Protein AF-A0A813HLA7-F1 (afdb_monomer_lite)

Secondary structure (DSSP, 8-state):
-HHHHHHHHHHHHTS-HHHHHHHHHHHHHHHHHHHS-GGGHHHHHHHHHHHHHHHHHHHHTS-----HHHHHHHHHHHHTTSTT----TTT----GGGGHHHHHHHHHTTS-------PPP------SS--S--HHHHHHHHH--SHHHHHHHHHHSEE--SS--B-HHHHHHHTEE-HHHHHHHHHHHHHHTTSSS-EEEEEEESSS--EEEEEEEETTEEEEE---SSGGGS-EEEEESSHHHHHHHHHTT-B-TT--B-EEEEEPPEEGGGG-SHHHH-SSB-GGGSHHHH-TTTSPEEE-SPTT--GGGSPPPPHHHHHHHTTT--GGG-----

Radius of gyration: 23.18 Å; chains: 1; bounding box: 47×49×79 Å

Organism: Polarella glacialis (NCBI:txid89957)

pLDDT: mean 84.67, std 18.03, range [25.2, 98.81]

Structure (mmCIF, N/CA/C/O backbone):
data_AF-A0A813HLA7-F1
#
_entry.id   AF-A0A813HLA7-F1
#
loop_
_atom_site.group_PDB
_atom_site.id
_atom_site.type_symbol
_atom_site.label_atom_id
_atom_site.label_alt_id
_atom_site.label_comp_id
_atom_site.label_asym_id
_atom_site.label_entity_id
_atom_site.label_seq_id
_atom_site.pdbx_PDB_ins_code
_atom_site.Cartn_x
_atom_site.Cartn_y
_atom_site.Cartn_z
_atom_site.occupancy
_atom_site.B_iso_or_equiv
_atom_site.auth_seq_id
_atom_site.auth_comp_id
_atom_site.auth_asym_id
_atom_site.auth_atom_id
_atom_site.pdbx_PDB_model_num
ATOM 1 N N . ALA A 1 1 ? 17.965 5.914 55.451 1.00 46.16 1 ALA A N 1
ATOM 2 C CA . ALA A 1 1 ? 17.306 4.605 55.651 1.00 46.16 1 ALA A CA 1
ATOM 3 C C . ALA A 1 1 ? 17.796 3.582 54.613 1.00 46.16 1 ALA A C 1
ATOM 5 O O . ALA A 1 1 ? 17.276 3.553 53.502 1.00 46.16 1 ALA A O 1
ATOM 6 N N . PRO A 1 2 ? 18.790 2.739 54.943 1.00 43.09 2 PRO A N 1
ATOM 7 C CA . PRO A 1 2 ? 19.307 1.699 54.039 1.00 43.09 2 PRO A CA 1
ATOM 8 C C . PRO A 1 2 ? 18.256 0.628 53.677 1.00 43.09 2 PRO A C 1
ATOM 10 O O . PRO A 1 2 ? 18.353 -0.009 52.634 1.00 43.09 2 PRO A O 1
ATOM 13 N N . LYS A 1 3 ? 17.190 0.503 54.482 1.00 36.06 3 LYS A N 1
ATOM 14 C CA . LYS A 1 3 ? 16.054 -0.400 54.237 1.00 36.06 3 LYS A CA 1
ATOM 15 C C . LYS A 1 3 ? 15.184 -0.008 53.030 1.00 36.06 3 LYS A C 1
ATOM 17 O O . LYS A 1 3 ? 14.637 -0.894 52.387 1.00 36.06 3 LYS A O 1
ATOM 22 N N . ALA A 1 4 ? 15.098 1.279 52.674 1.00 38.75 4 ALA A N 1
ATOM 23 C CA . ALA A 1 4 ? 14.318 1.731 51.514 1.00 38.75 4 ALA A CA 1
ATOM 24 C C . ALA A 1 4 ? 15.032 1.424 50.184 1.00 38.75 4 ALA A C 1
ATOM 26 O O . ALA A 1 4 ? 14.408 0.930 49.251 1.00 38.75 4 ALA A O 1
ATOM 27 N N . LYS A 1 5 ? 16.361 1.610 50.123 1.00 38.28 5 LYS A N 1
ATOM 28 C CA . LYS A 1 5 ? 17.172 1.211 48.957 1.00 38.28 5 LYS A CA 1
ATOM 29 C C . LYS A 1 5 ? 17.225 -0.314 48.784 1.00 38.28 5 LYS A C 1
ATOM 31 O O . LYS A 1 5 ? 17.159 -0.792 47.658 1.00 38.28 5 LYS A O 1
ATOM 36 N N . ALA A 1 6 ? 17.263 -1.075 49.881 1.00 36.50 6 ALA A N 1
ATOM 37 C CA . ALA A 1 6 ? 17.221 -2.539 49.840 1.00 36.50 6 ALA A CA 1
ATOM 38 C C . ALA A 1 6 ? 15.855 -3.095 49.382 1.00 36.50 6 ALA A C 1
ATOM 40 O O . ALA A 1 6 ? 15.819 -4.076 48.644 1.00 36.50 6 ALA A O 1
ATOM 41 N N . ALA A 1 7 ? 14.742 -2.452 49.755 1.00 38.28 7 ALA A N 1
ATOM 42 C CA . ALA A 1 7 ? 13.399 -2.844 49.318 1.00 38.28 7 ALA A CA 1
ATOM 43 C C . ALA A 1 7 ? 13.147 -2.550 47.827 1.00 38.28 7 ALA A C 1
ATOM 45 O O . ALA A 1 7 ? 12.544 -3.367 47.135 1.00 38.28 7 ALA A O 1
ATOM 46 N N . VAL A 1 8 ? 13.663 -1.429 47.306 1.00 45.22 8 VAL A N 1
ATOM 47 C CA . VAL A 1 8 ? 13.610 -1.105 45.867 1.00 45.22 8 VAL A CA 1
ATOM 48 C C . VAL A 1 8 ? 14.488 -2.071 45.056 1.00 45.22 8 VAL A C 1
ATOM 50 O O . VAL A 1 8 ? 14.040 -2.594 44.038 1.00 45.22 8 VAL A O 1
ATOM 53 N N . ALA A 1 9 ? 15.685 -2.408 45.551 1.00 38.41 9 ALA A N 1
ATOM 54 C CA . ALA A 1 9 ? 16.572 -3.388 44.915 1.00 38.41 9 ALA A CA 1
ATOM 55 C C . ALA A 1 9 ? 16.009 -4.827 44.937 1.00 38.41 9 ALA A C 1
ATOM 57 O O . ALA A 1 9 ? 16.147 -5.557 43.956 1.00 38.41 9 ALA A O 1
ATOM 58 N N . GLN A 1 10 ? 15.315 -5.237 46.008 1.00 39.22 10 GLN A N 1
ATOM 59 C CA . GLN A 1 10 ? 14.643 -6.545 46.077 1.00 39.22 10 GLN A CA 1
ATOM 60 C C . GLN A 1 10 ? 13.387 -6.632 45.196 1.00 39.22 10 GLN A C 1
ATOM 62 O O . GLN A 1 10 ? 13.098 -7.707 44.669 1.00 39.22 10 GLN A O 1
ATOM 67 N N . LYS A 1 11 ? 12.657 -5.526 44.994 1.00 46.72 11 LYS A N 1
ATOM 68 C CA . LYS A 1 11 ? 11.499 -5.479 44.083 1.00 46.72 11 LYS A CA 1
ATOM 69 C C . LYS A 1 11 ? 11.939 -5.526 42.611 1.00 46.72 11 LYS A C 1
ATOM 71 O O . LYS A 1 11 ? 11.311 -6.217 41.817 1.00 46.72 11 LYS A O 1
ATOM 76 N N . ALA A 1 12 ? 13.072 -4.901 42.276 1.00 43.91 12 ALA A N 1
ATOM 77 C CA . ALA A 1 12 ? 13.688 -4.974 40.947 1.00 43.91 12 ALA A CA 1
ATOM 78 C C . ALA A 1 12 ? 14.262 -6.369 40.611 1.00 43.91 12 ALA A C 1
ATOM 80 O O . ALA A 1 12 ? 14.207 -6.795 39.460 1.00 43.91 12 ALA A O 1
ATOM 81 N N . ALA A 1 13 ? 14.755 -7.118 41.606 1.00 42.78 13 ALA A N 1
ATOM 82 C CA . ALA A 1 13 ? 15.301 -8.469 41.413 1.00 42.78 13 ALA A CA 1
ATOM 83 C C . ALA A 1 13 ? 14.236 -9.553 41.126 1.00 42.78 13 ALA A C 1
ATOM 85 O O . ALA A 1 13 ? 14.576 -10.622 40.623 1.00 42.78 13 ALA A O 1
ATOM 86 N N . LYS A 1 14 ? 12.955 -9.284 41.422 1.00 52.94 14 LYS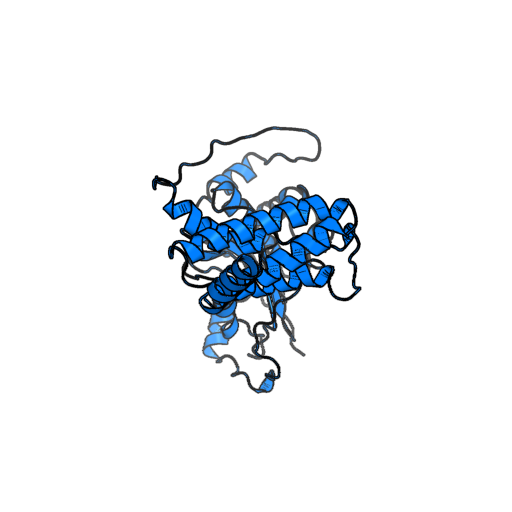 A N 1
ATOM 87 C CA . LYS A 1 14 ? 11.803 -10.152 41.095 1.00 52.94 14 LYS A CA 1
ATOM 88 C C . LYS A 1 14 ? 10.989 -9.670 39.887 1.00 52.94 14 LYS A C 1
ATOM 90 O O . LYS A 1 14 ? 10.010 -10.319 39.527 1.00 52.94 14 LYS A O 1
ATOM 95 N N . ALA A 1 15 ? 11.360 -8.545 39.282 1.00 63.12 15 ALA A N 1
ATOM 96 C CA . ALA A 1 15 ? 10.651 -7.987 38.140 1.00 63.12 15 ALA A CA 1
ATOM 97 C C . ALA A 1 15 ? 10.951 -8.793 36.865 1.00 63.12 15 ALA A C 1
ATOM 99 O O . ALA A 1 15 ? 12.098 -9.192 36.618 1.00 63.12 15 ALA A O 1
ATOM 100 N N . SER A 1 16 ? 9.920 -9.018 36.046 1.00 83.25 16 SER A N 1
ATOM 101 C CA . SER A 1 16 ? 10.071 -9.664 34.740 1.00 83.25 16 SER A CA 1
ATOM 102 C C . SER A 1 16 ? 11.120 -8.922 33.889 1.00 83.25 16 SER A C 1
ATOM 104 O O . SER A 1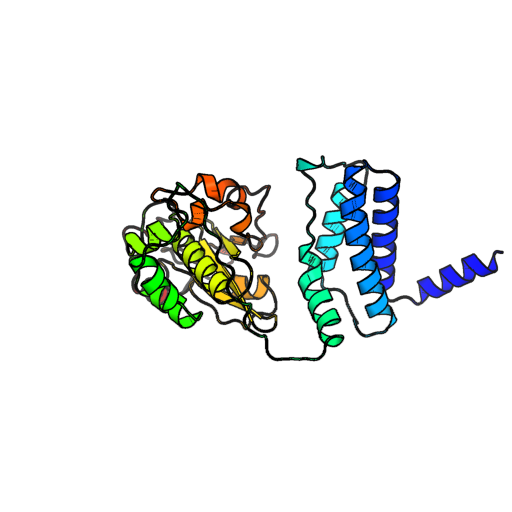 16 ? 11.350 -7.723 34.096 1.00 83.25 16 SER A O 1
ATOM 106 N N . PRO A 1 17 ? 11.807 -9.599 32.948 1.00 90.00 17 PRO A N 1
ATOM 107 C CA . PRO A 1 17 ? 12.730 -8.939 32.020 1.00 90.00 17 PRO A CA 1
ATOM 108 C C . PRO A 1 17 ? 12.134 -7.681 31.363 1.00 90.00 17 PRO A C 1
ATOM 110 O O . PRO A 1 17 ? 12.823 -6.674 31.233 1.00 90.00 17 PRO A O 1
ATOM 113 N N . GLN A 1 18 ? 10.837 -7.709 31.050 1.00 89.88 18 GLN A N 1
ATOM 114 C CA . GLN A 1 18 ? 10.074 -6.616 30.451 1.00 89.88 18 GLN A CA 1
ATOM 115 C C . GLN A 1 18 ? 9.938 -5.412 31.389 1.00 89.88 18 GLN A C 1
ATOM 117 O O . GLN A 1 18 ? 10.153 -4.279 30.968 1.00 89.88 18 GLN A O 1
ATOM 122 N N . LEU A 1 19 ? 9.637 -5.639 32.672 1.00 90.62 19 LEU A N 1
ATOM 123 C CA . LEU A 1 19 ? 9.550 -4.562 33.664 1.00 90.62 19 LEU A CA 1
ATOM 124 C C . LEU A 1 19 ? 10.914 -3.911 33.922 1.00 90.62 19 LEU A C 1
ATOM 126 O O . LEU A 1 19 ? 10.992 -2.698 34.108 1.00 90.62 19 LEU A O 1
ATOM 130 N N . ARG A 1 20 ? 12.001 -4.696 33.894 1.00 92.75 20 ARG A N 1
ATOM 131 C CA . ARG A 1 20 ? 13.367 -4.155 33.992 1.00 92.75 20 ARG A CA 1
ATOM 132 C C . ARG A 1 20 ? 13.736 -3.317 32.772 1.00 92.75 20 ARG A C 1
ATOM 134 O O . ARG A 1 20 ? 14.315 -2.247 32.933 1.00 92.75 20 ARG A O 1
ATOM 141 N N . TRP A 1 21 ? 13.373 -3.783 31.580 1.00 94.81 21 TRP A N 1
ATOM 142 C CA . TRP A 1 21 ? 13.566 -3.034 30.342 1.00 94.81 21 TRP A CA 1
ATOM 143 C C . TRP A 1 21 ? 12.782 -1.710 30.357 1.00 94.81 21 TRP A C 1
ATOM 145 O O . TRP A 1 21 ? 13.386 -0.660 30.157 1.00 94.81 21 TRP A O 1
ATOM 155 N N . LEU A 1 22 ? 11.489 -1.722 30.715 1.00 94.62 22 LEU A N 1
ATOM 156 C CA . LEU A 1 22 ? 10.670 -0.503 30.815 1.00 94.62 22 LEU A CA 1
ATOM 157 C C . LEU A 1 22 ? 11.237 0.506 31.811 1.00 94.62 22 LEU A C 1
ATOM 159 O O . LEU A 1 22 ? 11.290 1.693 31.509 1.00 94.62 22 LEU A O 1
ATOM 163 N N . ALA A 1 23 ? 11.682 0.042 32.981 1.00 92.31 23 ALA A N 1
ATOM 164 C CA . ALA A 1 23 ? 12.290 0.914 33.981 1.00 92.31 23 ALA A CA 1
ATOM 165 C C . ALA A 1 23 ? 13.569 1.590 33.456 1.00 92.31 23 ALA A C 1
ATOM 167 O O . ALA A 1 23 ? 13.804 2.758 33.755 1.00 92.31 23 ALA A O 1
ATOM 168 N N . SER A 1 24 ? 14.369 0.876 32.654 1.00 93.94 24 SER A N 1
ATOM 169 C CA . SER A 1 24 ? 15.549 1.445 31.995 1.00 93.94 24 SER A CA 1
ATOM 170 C C . SER A 1 24 ? 15.162 2.537 30.998 1.00 93.94 24 SER A C 1
ATOM 172 O O . SER A 1 24 ? 15.728 3.624 31.051 1.00 93.94 24 SER A O 1
ATOM 174 N N . GLN A 1 25 ? 14.183 2.268 30.128 1.00 95.56 25 GLN A N 1
ATOM 175 C CA . GLN A 1 25 ? 13.741 3.225 29.108 1.00 95.56 25 GLN A CA 1
ATOM 176 C C . GLN A 1 25 ? 13.080 4.464 29.728 1.00 95.56 25 GLN A C 1
ATOM 178 O O . GLN A 1 25 ? 13.364 5.585 29.323 1.00 95.56 25 GLN A O 1
ATOM 183 N N . LEU A 1 26 ? 12.248 4.287 30.760 1.00 95.50 26 LEU A N 1
ATOM 184 C CA . LEU A 1 26 ? 11.638 5.399 31.495 1.00 95.50 26 LEU A CA 1
ATOM 185 C C . LEU A 1 26 ? 12.691 6.311 32.127 1.00 95.50 26 LEU A C 1
ATOM 187 O O . LEU A 1 26 ? 12.607 7.525 31.966 1.00 95.50 26 LEU A O 1
ATOM 191 N N . GLY A 1 27 ? 13.696 5.737 32.796 1.00 92.81 27 GLY A N 1
ATOM 192 C CA . GLY A 1 27 ? 14.770 6.520 33.408 1.00 92.81 27 GLY A CA 1
ATOM 193 C C . GLY A 1 27 ? 15.610 7.286 32.383 1.00 92.81 27 GLY A C 1
ATOM 194 O O . GLY A 1 27 ? 15.999 8.424 32.636 1.00 92.81 27 GLY A O 1
ATOM 195 N N . GLU A 1 28 ? 15.859 6.690 31.215 1.00 93.88 28 GLU A N 1
ATOM 196 C CA . GLU A 1 28 ? 16.563 7.352 30.115 1.00 93.88 28 GLU A CA 1
ATOM 197 C C . GLU A 1 28 ? 15.759 8.533 29.554 1.00 93.88 28 GLU A C 1
ATOM 199 O O . GLU A 1 28 ? 16.292 9.638 29.451 1.00 93.88 28 GLU A O 1
ATOM 204 N N . LEU A 1 29 ? 14.464 8.348 29.280 1.00 94.56 29 LEU A N 1
ATOM 205 C CA . LEU A 1 29 ? 13.610 9.431 28.791 1.00 94.56 29 LEU A CA 1
ATOM 206 C C . LEU A 1 29 ? 13.405 10.536 29.836 1.00 94.56 29 LEU A C 1
ATOM 208 O O . LEU A 1 29 ? 13.420 11.712 29.493 1.00 94.56 29 LEU A O 1
ATOM 212 N N . GLU A 1 30 ? 13.250 10.212 31.119 1.00 94.19 30 GLU A N 1
ATOM 213 C CA . GLU A 1 30 ? 13.159 11.237 32.168 1.00 94.19 30 GLU A CA 1
ATOM 214 C C . GLU A 1 30 ? 14.441 12.082 32.234 1.00 94.19 30 GLU A C 1
ATOM 216 O O . GLU A 1 30 ? 14.366 13.310 32.264 1.00 94.19 30 GLU A O 1
ATOM 221 N N . ALA A 1 31 ? 15.617 11.450 32.155 1.00 91.94 31 ALA A N 1
ATOM 222 C CA . ALA A 1 31 ? 16.894 12.159 32.144 1.00 91.94 31 ALA A CA 1
ATOM 223 C C . ALA A 1 31 ? 17.073 13.038 30.893 1.00 91.94 31 ALA A C 1
ATOM 225 O O . ALA A 1 31 ? 17.502 14.189 31.007 1.00 91.94 31 ALA A O 1
ATOM 226 N N . GLN A 1 32 ? 16.725 12.525 29.707 1.00 92.31 32 GLN A N 1
ATOM 227 C CA . GLN A 1 32 ? 16.789 13.284 28.453 1.00 92.31 32 GLN A CA 1
ATOM 228 C C . GLN A 1 32 ? 15.809 14.465 28.454 1.00 92.31 32 GLN A C 1
ATOM 230 O O . GLN A 1 32 ? 16.175 15.555 28.030 1.00 92.31 32 GLN A O 1
ATOM 235 N N . ARG A 1 33 ? 14.594 14.289 28.986 1.00 92.00 33 ARG A N 1
ATOM 236 C CA . ARG A 1 33 ? 13.598 15.362 29.113 1.00 92.00 33 ARG A CA 1
ATOM 237 C C . ARG A 1 33 ? 14.090 16.492 30.018 1.00 92.00 33 ARG A C 1
ATOM 239 O O . ARG A 1 33 ? 13.905 17.659 29.691 1.00 92.00 33 ARG A O 1
ATOM 246 N N . ASP A 1 34 ? 14.692 16.145 31.155 1.00 88.75 34 ASP A N 1
ATOM 247 C CA . ASP A 1 34 ? 15.079 17.119 32.182 1.00 88.75 34 ASP A CA 1
ATOM 248 C C . ASP A 1 34 ? 16.386 17.863 31.843 1.00 88.75 34 ASP A C 1
ATOM 250 O O . ASP A 1 34 ? 16.625 18.957 32.355 1.00 88.75 34 ASP A O 1
ATOM 254 N N . SER A 1 35 ? 17.238 17.280 30.991 1.00 88.62 35 SER A N 1
ATOM 255 C CA . SER A 1 35 ? 18.536 17.855 30.590 1.00 88.62 35 SER A CA 1
ATOM 256 C C . SER A 1 35 ? 18.619 18.304 29.125 1.00 88.62 35 SER A C 1
ATOM 258 O O . SER A 1 35 ? 19.579 18.980 28.753 1.00 88.62 35 SER A O 1
ATOM 260 N N . GLY A 1 36 ? 17.636 17.934 28.303 1.00 86.19 36 GLY A N 1
ATOM 261 C CA . GLY A 1 36 ? 17.573 18.225 26.874 1.00 86.19 36 GLY A CA 1
ATOM 262 C C . GLY A 1 36 ? 17.015 19.612 26.530 1.00 86.19 36 GLY A C 1
ATOM 263 O O . GLY A 1 36 ? 16.686 20.411 27.410 1.00 86.19 36 GLY A O 1
ATOM 264 N N . PRO A 1 37 ? 16.920 19.935 25.228 1.00 84.38 37 PRO A N 1
ATOM 265 C CA . PRO A 1 37 ? 16.377 21.208 24.768 1.00 84.38 37 PRO A CA 1
ATOM 266 C C . PRO A 1 37 ? 14.857 21.314 25.026 1.00 84.38 37 PRO A C 1
ATOM 268 O O . PRO A 1 37 ? 14.169 20.294 25.035 1.00 84.38 37 PRO A O 1
ATOM 271 N N . PRO A 1 38 ? 14.288 22.531 25.174 1.00 81.12 38 PRO A N 1
ATOM 272 C CA . PRO A 1 38 ? 12.885 22.713 25.571 1.00 81.12 38 PRO A CA 1
ATOM 273 C C . PRO A 1 38 ? 11.843 22.022 24.681 1.00 81.12 38 PRO A C 1
ATOM 275 O O . PRO A 1 38 ? 10.819 21.571 25.182 1.00 81.12 38 PRO A O 1
ATOM 278 N N . TRP A 1 39 ? 12.096 21.911 23.376 1.00 84.44 39 TRP A N 1
ATOM 279 C CA . TRP A 1 39 ? 11.183 21.257 22.431 1.00 84.44 39 TRP A CA 1
ATOM 280 C C . TRP A 1 39 ? 11.077 19.737 22.648 1.00 84.44 39 TRP A C 1
ATOM 282 O O . TRP A 1 39 ? 10.086 19.130 22.252 1.00 84.44 39 TRP A O 1
ATOM 292 N N . LEU A 1 40 ? 12.057 19.117 23.319 1.00 85.06 40 LEU A N 1
ATOM 293 C CA . LEU A 1 40 ? 12.077 17.680 23.612 1.00 85.06 40 LEU A CA 1
ATOM 294 C C . LEU A 1 40 ? 11.125 17.302 24.759 1.00 85.06 40 LEU A C 1
ATOM 296 O O . LEU A 1 40 ? 10.788 16.131 24.940 1.00 85.06 40 LEU A O 1
ATOM 300 N N . ILE A 1 41 ? 10.663 18.292 25.530 1.00 81.38 41 ILE A N 1
ATOM 301 C CA . ILE A 1 41 ? 9.821 18.075 26.709 1.00 81.38 41 ILE A CA 1
ATOM 302 C C . ILE A 1 41 ? 8.497 17.409 26.328 1.00 81.38 41 ILE A C 1
ATOM 304 O O . ILE A 1 41 ? 8.124 16.406 26.940 1.00 81.38 41 ILE A O 1
ATOM 308 N N . ASP A 1 42 ? 7.805 17.941 25.320 1.00 82.31 42 ASP A N 1
ATOM 309 C CA . ASP A 1 42 ? 6.470 17.479 24.933 1.00 82.31 42 ASP A CA 1
ATOM 310 C C . ASP A 1 42 ? 6.475 16.049 24.358 1.00 82.31 42 ASP A C 1
ATOM 312 O O . ASP A 1 42 ? 5.671 15.229 24.822 1.00 82.31 42 ASP A O 1
ATOM 316 N N . PRO A 1 43 ? 7.371 15.689 23.412 1.00 86.12 43 PRO A N 1
ATOM 317 C CA . PRO A 1 43 ? 7.516 14.308 22.959 1.00 86.12 43 PRO A CA 1
ATOM 318 C C . PRO A 1 43 ? 7.846 13.353 24.111 1.00 86.12 43 PRO A C 1
ATOM 320 O O . PRO A 1 43 ? 7.112 12.391 24.349 1.00 86.12 43 PRO A O 1
ATOM 323 N N . HIS A 1 44 ? 8.878 13.643 24.914 1.00 92.25 44 HIS A N 1
ATOM 324 C CA . HIS A 1 44 ? 9.285 12.739 25.995 1.00 92.25 44 HIS A CA 1
ATOM 325 C C . HIS A 1 44 ? 8.197 12.578 27.044 1.00 92.25 44 HIS A C 1
ATOM 327 O O . HIS A 1 44 ? 7.964 11.464 27.511 1.00 92.25 44 HIS A O 1
ATOM 333 N N . TRP A 1 45 ? 7.478 13.647 27.386 1.00 89.44 45 TRP A N 1
ATOM 334 C CA . TRP A 1 45 ? 6.348 13.550 28.302 1.00 89.44 45 TRP A CA 1
ATOM 335 C C . TRP A 1 45 ? 5.265 12.602 27.776 1.00 89.44 45 TRP A C 1
ATOM 337 O O . TRP A 1 45 ? 4.765 11.758 28.527 1.00 89.44 45 TRP A O 1
ATOM 347 N N . TRP A 1 46 ? 4.956 12.675 26.479 1.00 91.25 46 TRP A N 1
ATOM 348 C CA . TRP A 1 46 ? 3.984 11.791 25.842 1.00 91.25 46 TRP A CA 1
ATOM 349 C C . TRP A 1 46 ? 4.437 10.321 25.847 1.00 91.25 46 TRP A C 1
ATOM 351 O O . TRP A 1 46 ? 3.660 9.444 26.244 1.00 91.25 46 TRP A O 1
ATOM 361 N N . HIS A 1 47 ? 5.690 10.049 25.468 1.00 93.75 47 HIS A N 1
ATOM 362 C CA . HIS A 1 47 ? 6.262 8.696 25.432 1.00 93.75 47 HIS A CA 1
ATOM 363 C C . HIS A 1 47 ? 6.373 8.076 26.830 1.00 93.75 47 HIS A C 1
ATOM 365 O O . HIS A 1 47 ? 5.985 6.921 27.028 1.00 93.75 47 HIS A O 1
ATOM 371 N N . ILE A 1 48 ? 6.820 8.852 27.824 1.00 94.38 48 ILE A N 1
ATOM 372 C CA . ILE A 1 48 ? 6.865 8.435 29.233 1.00 94.38 48 ILE A CA 1
ATOM 373 C C . ILE A 1 48 ? 5.471 8.003 29.699 1.00 94.38 48 ILE A C 1
ATOM 375 O O . ILE A 1 48 ? 5.331 6.939 30.302 1.00 94.38 48 ILE A O 1
ATOM 379 N N . ALA A 1 49 ? 4.427 8.770 29.370 1.00 90.75 49 ALA A N 1
ATOM 380 C CA . ALA A 1 49 ? 3.060 8.420 29.746 1.00 90.75 49 ALA A CA 1
ATOM 381 C C . ALA A 1 49 ? 2.607 7.075 29.142 1.00 90.75 49 ALA A C 1
ATOM 383 O O . ALA A 1 49 ? 1.984 6.273 29.841 1.00 90.75 49 ALA A O 1
ATOM 384 N N . GLN A 1 50 ? 2.959 6.789 27.882 1.00 94.50 50 GLN A N 1
ATOM 385 C CA . GLN A 1 50 ? 2.618 5.510 27.244 1.00 94.50 50 GLN A CA 1
ATOM 386 C C . GLN A 1 50 ? 3.358 4.331 27.896 1.00 94.50 50 GLN A C 1
ATOM 388 O O . GLN A 1 50 ? 2.762 3.290 28.171 1.00 94.50 50 GLN A O 1
ATOM 393 N N . LEU A 1 51 ? 4.653 4.493 28.188 1.00 95.25 51 LEU A N 1
ATOM 394 C CA . LEU A 1 51 ? 5.461 3.461 28.845 1.00 95.25 51 LEU A CA 1
ATOM 395 C C . LEU A 1 51 ? 4.987 3.186 30.281 1.00 95.25 51 LEU A C 1
ATOM 397 O O . LEU A 1 51 ? 4.950 2.030 30.699 1.00 95.25 51 LEU A O 1
ATOM 401 N N . GLN A 1 52 ? 4.562 4.218 31.015 1.00 94.50 52 GLN A N 1
ATOM 402 C CA . GLN A 1 52 ? 3.957 4.068 32.343 1.00 94.50 52 GLN A CA 1
ATOM 403 C C . GLN A 1 52 ? 2.615 3.324 32.293 1.00 94.50 52 GLN A C 1
ATOM 405 O O . GLN A 1 52 ? 2.291 2.570 33.210 1.00 94.50 52 GLN A O 1
ATOM 410 N N . GLU A 1 53 ? 1.818 3.505 31.238 1.00 93.31 53 GLU A N 1
ATOM 411 C CA . GLU A 1 53 ? 0.591 2.728 31.037 1.00 93.31 53 GLU A CA 1
ATOM 412 C C . GLU A 1 53 ? 0.905 1.249 30.786 1.00 93.31 53 GLU A C 1
ATOM 414 O O . GLU A 1 53 ? 0.369 0.380 31.475 1.00 93.31 53 GLU A O 1
ATOM 419 N N . LEU A 1 54 ? 1.850 0.951 29.889 1.00 92.56 54 LEU A N 1
ATOM 420 C CA . LEU A 1 54 ? 2.312 -0.420 29.640 1.00 92.56 54 LEU A CA 1
ATOM 421 C C . LEU A 1 54 ? 2.883 -1.083 30.897 1.00 92.56 54 LEU A C 1
ATOM 423 O O . LEU A 1 54 ? 2.629 -2.263 31.146 1.00 92.56 54 LEU A O 1
ATOM 427 N N . GLN A 1 55 ? 3.605 -0.320 31.720 1.00 92.56 55 GLN A N 1
ATOM 428 C CA . GLN A 1 55 ? 4.102 -0.789 33.008 1.00 92.56 55 GLN A CA 1
ATOM 429 C C . GLN A 1 55 ? 2.955 -1.240 33.921 1.00 92.56 55 GLN A C 1
ATOM 431 O O . GLN A 1 55 ? 3.023 -2.336 34.472 1.00 92.56 55 GLN A O 1
ATOM 436 N N . LYS A 1 56 ? 1.869 -0.459 34.030 1.00 90.69 56 LYS A N 1
ATOM 437 C CA . LYS A 1 56 ? 0.680 -0.845 34.815 1.00 90.69 56 LYS A CA 1
ATOM 438 C C . LYS A 1 56 ? 0.031 -2.127 34.286 1.00 90.69 56 LYS A C 1
ATOM 440 O O . LYS A 1 56 ? -0.427 -2.957 35.074 1.00 90.69 56 LYS A O 1
ATOM 445 N N . HIS A 1 57 ? -0.001 -2.319 32.969 1.00 89.44 57 HIS A N 1
ATOM 446 C CA . HIS A 1 57 ? -0.553 -3.535 32.368 1.00 89.44 57 HIS A CA 1
ATOM 447 C C . HIS A 1 57 ? 0.316 -4.777 32.627 1.00 89.44 57 HIS A C 1
ATOM 449 O O . HIS A 1 57 ? -0.218 -5.839 32.949 1.00 89.44 57 HIS A O 1
ATOM 455 N N . LEU A 1 58 ? 1.644 -4.641 32.599 1.00 88.00 58 LEU A N 1
ATOM 456 C CA . LEU A 1 58 ? 2.568 -5.715 32.989 1.00 88.00 58 LEU A CA 1
ATOM 457 C C . LEU A 1 58 ? 2.500 -6.033 34.487 1.00 88.00 58 LEU A C 1
ATOM 459 O O . LEU A 1 58 ? 2.533 -7.198 34.872 1.00 88.00 58 LEU A O 1
ATOM 463 N N . GLU A 1 59 ? 2.379 -5.015 35.342 1.00 88.38 59 GLU A N 1
ATOM 464 C CA . GLU A 1 59 ? 2.253 -5.196 36.794 1.00 88.38 59 GLU A CA 1
ATOM 465 C C . GLU A 1 59 ? 0.916 -5.836 37.194 1.00 88.38 59 GLU A C 1
ATOM 467 O O . GLU A 1 59 ? 0.870 -6.615 38.145 1.00 88.38 59 GLU A O 1
ATOM 472 N N . SER A 1 60 ? -0.162 -5.533 36.464 1.00 85.06 60 SER A N 1
ATOM 473 C CA . SER A 1 60 ? -1.484 -6.149 36.663 1.00 85.06 60 SER A CA 1
ATOM 474 C C . SER A 1 60 ? -1.628 -7.524 36.005 1.00 85.06 60 SER A C 1
ATOM 476 O O . SER A 1 60 ? -2.587 -8.234 36.297 1.00 85.06 60 SER A O 1
ATOM 478 N N . GLY A 1 61 ? -0.694 -7.907 35.129 1.00 83.00 61 GLY A N 1
ATOM 479 C CA . GLY A 1 61 ? -0.727 -9.167 34.385 1.00 83.00 61 GLY A CA 1
ATOM 480 C C . GLY A 1 61 ? -1.691 -9.186 33.192 1.00 83.00 61 GLY A C 1
ATOM 481 O O . GLY A 1 61 ? -1.872 -10.241 32.592 1.00 83.00 61 GLY A O 1
ATOM 482 N N . THR A 1 62 ? -2.291 -8.046 32.832 1.00 84.12 62 THR A N 1
ATOM 483 C CA . THR A 1 62 ? -3.126 -7.899 31.618 1.00 84.12 62 THR A CA 1
ATOM 484 C C . THR A 1 62 ? -2.286 -7.855 30.340 1.00 84.12 62 THR A C 1
ATOM 486 O O . THR A 1 62 ? -2.768 -8.186 29.264 1.00 84.12 62 THR A O 1
ATOM 489 N N . LEU A 1 63 ? -1.001 -7.520 30.467 1.00 85.12 63 LEU A N 1
ATOM 490 C CA . LEU A 1 63 ? 0.006 -7.707 29.433 1.00 85.12 63 LEU A CA 1
ATOM 491 C C . LEU A 1 63 ? 1.091 -8.638 29.976 1.00 85.12 63 LEU A C 1
ATOM 493 O O . LEU A 1 63 ? 1.592 -8.427 31.076 1.00 85.12 63 LEU A O 1
ATOM 497 N N . THR A 1 64 ? 1.465 -9.669 29.221 1.00 84.00 64 THR A N 1
ATOM 498 C CA . THR A 1 64 ? 2.489 -10.639 29.653 1.00 84.00 64 THR A CA 1
ATOM 499 C C . THR A 1 64 ? 3.844 -10.417 28.992 1.00 84.00 64 THR A C 1
ATOM 501 O O . THR A 1 64 ? 4.860 -10.851 29.531 1.00 84.00 64 THR A O 1
ATOM 504 N N . ASP A 1 65 ? 3.873 -9.755 27.834 1.00 88.50 65 ASP A N 1
ATOM 505 C CA . ASP A 1 65 ? 5.097 -9.459 27.093 1.00 88.50 65 ASP A CA 1
ATOM 506 C C . ASP A 1 65 ? 4.960 -8.175 26.260 1.00 88.50 65 ASP A C 1
ATOM 508 O O . ASP A 1 65 ? 3.852 -7.705 26.006 1.00 88.50 65 ASP A O 1
ATOM 512 N N . LEU A 1 66 ? 6.089 -7.613 25.828 1.00 89.69 66 LEU A N 1
ATOM 513 C CA . LEU A 1 66 ? 6.147 -6.443 24.953 1.00 89.69 66 LEU A CA 1
ATOM 514 C C . LEU A 1 66 ? 6.587 -6.864 23.544 1.00 89.69 66 LEU A C 1
ATOM 516 O O . LEU A 1 66 ? 7.677 -7.440 23.412 1.00 89.69 66 LEU A O 1
ATOM 520 N N . PRO A 1 67 ? 5.806 -6.540 22.490 1.00 90.00 67 PRO A N 1
ATOM 521 C CA . PRO A 1 67 ? 6.192 -6.821 21.112 1.00 90.00 67 PRO A CA 1
ATOM 522 C C . PRO A 1 67 ? 7.583 -6.289 20.788 1.00 90.00 67 PRO A C 1
ATOM 524 O O . PRO A 1 67 ? 7.986 -5.223 21.262 1.00 90.00 67 PRO A O 1
ATOM 527 N N . GLN A 1 68 ? 8.322 -7.044 19.981 1.00 86.06 68 GLN A N 1
ATOM 528 C CA . GLN A 1 68 ? 9.688 -6.689 19.618 1.00 86.06 68 GLN A CA 1
ATOM 529 C C . GLN A 1 68 ? 9.735 -5.343 18.887 1.00 86.06 68 GLN A C 1
ATOM 531 O O . GLN A 1 68 ? 10.581 -4.519 19.208 1.00 86.06 68 GLN A O 1
ATOM 536 N N . GLU A 1 69 ? 8.780 -5.083 17.997 1.00 83.12 69 GLU A N 1
ATOM 537 C CA . GLU A 1 69 ? 8.694 -3.848 17.217 1.00 83.12 69 GLU A CA 1
ATOM 538 C C . GLU A 1 69 ? 8.494 -2.616 18.104 1.00 83.12 69 GLU A C 1
ATOM 540 O O . GLU A 1 69 ? 9.070 -1.562 17.844 1.00 83.12 69 GLU A O 1
ATOM 545 N N . LEU A 1 70 ? 7.708 -2.753 19.177 1.00 91.31 70 LEU A N 1
ATOM 546 C CA . LEU A 1 70 ? 7.548 -1.692 20.167 1.00 91.31 70 LEU A CA 1
ATOM 547 C C . LEU A 1 70 ? 8.873 -1.442 20.897 1.00 91.31 70 LEU A C 1
ATOM 549 O O . LEU A 1 70 ? 9.259 -0.292 21.075 1.00 91.31 70 LEU A O 1
ATOM 553 N N . ARG A 1 71 ? 9.577 -2.504 21.314 1.00 92.81 71 ARG A N 1
ATOM 554 C CA . ARG A 1 71 ? 10.859 -2.361 22.020 1.00 92.81 71 ARG A CA 1
ATOM 555 C C . ARG A 1 71 ? 11.911 -1.685 21.145 1.00 92.81 71 ARG A C 1
ATOM 557 O O . ARG A 1 71 ? 12.520 -0.718 21.585 1.00 92.81 71 ARG A O 1
ATOM 564 N N . GLU A 1 72 ? 12.044 -2.128 19.900 1.00 89.56 72 GLU A N 1
ATOM 565 C CA . GLU A 1 72 ? 12.951 -1.529 18.917 1.00 89.56 72 GLU A CA 1
ATOM 566 C C . GLU A 1 72 ? 12.582 -0.072 18.606 1.00 89.56 72 GLU A C 1
ATOM 568 O O . GLU A 1 72 ? 13.465 0.772 18.479 1.00 89.56 72 GLU A O 1
ATOM 573 N N . GLY A 1 73 ? 11.286 0.249 18.520 1.00 89.38 73 GLY A N 1
ATOM 574 C CA . GLY A 1 73 ? 10.819 1.618 18.306 1.00 89.38 73 GLY A CA 1
ATOM 575 C C . GLY A 1 73 ? 11.176 2.555 19.460 1.00 89.38 73 GLY A C 1
ATOM 576 O O . GLY A 1 73 ? 11.645 3.667 19.225 1.00 89.38 73 GLY A O 1
ATOM 577 N N . VAL A 1 74 ? 11.001 2.101 20.705 1.00 94.12 74 VAL A N 1
ATOM 578 C CA . VAL A 1 74 ? 11.330 2.886 21.907 1.00 94.12 74 VAL A CA 1
ATOM 579 C C . VAL A 1 74 ? 12.840 3.064 22.039 1.00 94.12 74 VAL A C 1
ATOM 581 O O . VAL A 1 74 ? 13.297 4.173 22.303 1.00 94.12 74 VAL A O 1
ATOM 584 N N . GLU A 1 75 ? 13.613 2.001 21.802 1.00 93.88 75 GLU A N 1
ATOM 585 C CA . GLU A 1 75 ? 15.079 2.057 21.803 1.00 93.88 75 GLU A CA 1
ATOM 586 C C . GLU A 1 75 ? 15.596 3.008 20.717 1.00 93.88 75 GLU A C 1
ATOM 588 O O . GLU A 1 75 ? 16.467 3.835 20.985 1.00 93.88 75 GLU A O 1
ATOM 593 N N . PHE A 1 76 ? 15.024 2.957 19.509 1.00 90.94 76 PHE A N 1
ATOM 594 C CA . PHE A 1 76 ? 15.352 3.902 18.445 1.00 90.94 76 PHE A CA 1
ATOM 595 C C . PHE A 1 76 ? 15.013 5.337 18.852 1.00 90.94 76 PHE A C 1
ATOM 597 O O . PHE A 1 76 ? 15.871 6.213 18.750 1.00 90.94 76 PHE A O 1
ATOM 604 N N . TYR A 1 77 ? 13.801 5.569 19.363 1.00 92.56 77 TYR A N 1
ATOM 605 C CA . TYR A 1 77 ? 13.363 6.882 19.827 1.00 92.56 77 TYR A CA 1
ATOM 606 C C . TYR A 1 77 ? 14.340 7.475 20.850 1.00 92.56 77 TYR A C 1
ATOM 608 O O . TYR A 1 77 ? 14.815 8.593 20.652 1.00 92.56 77 TYR A O 1
ATOM 616 N N . ALA A 1 78 ? 14.696 6.705 21.885 1.00 91.56 78 ALA A N 1
ATOM 617 C CA . ALA A 1 78 ? 15.634 7.123 22.925 1.00 91.56 78 ALA A CA 1
ATOM 618 C C . ALA A 1 78 ? 17.060 7.340 22.386 1.00 91.56 78 ALA A C 1
ATOM 620 O O . ALA A 1 78 ? 17.742 8.279 22.803 1.00 91.56 78 ALA A O 1
ATOM 621 N N . SER A 1 79 ? 17.503 6.523 21.420 1.00 90.06 79 SER A N 1
ATOM 622 C CA . SER A 1 79 ? 18.854 6.605 20.848 1.00 90.06 79 SER A CA 1
ATOM 623 C C . SER A 1 79 ? 19.144 7.920 20.122 1.00 90.06 79 SER A C 1
ATOM 625 O O . SER A 1 79 ? 20.292 8.355 20.108 1.00 90.06 79 SER A O 1
ATOM 627 N N . GLN A 1 80 ? 18.114 8.605 19.605 1.00 88.62 80 GLN A N 1
ATOM 628 C CA . GLN A 1 80 ? 18.254 9.905 18.929 1.00 88.62 80 GLN A CA 1
ATOM 629 C C . GLN A 1 80 ? 18.832 11.009 19.839 1.00 88.62 80 GLN A C 1
ATOM 631 O O . GLN A 1 80 ? 19.283 12.041 19.336 1.00 88.62 80 GLN A O 1
ATOM 636 N N . PHE A 1 81 ? 18.825 10.784 21.160 1.00 84.81 81 PHE A N 1
ATOM 637 C CA . PHE A 1 81 ? 19.357 11.680 22.193 1.00 84.81 81 PHE A CA 1
ATOM 638 C C . PHE A 1 81 ? 20.320 10.994 23.179 1.00 84.81 81 PHE A C 1
ATOM 640 O O . PHE A 1 81 ? 20.676 11.563 24.215 1.00 84.81 81 PHE A O 1
ATOM 647 N N . ALA A 1 82 ? 20.763 9.769 22.880 1.00 78.94 82 ALA A N 1
ATOM 648 C CA . ALA A 1 82 ? 21.673 9.016 23.736 1.00 78.94 82 ALA A CA 1
ATOM 649 C C . ALA A 1 82 ? 23.151 9.247 23.363 1.00 78.94 82 ALA A C 1
ATOM 651 O O . ALA A 1 82 ? 23.504 9.562 22.228 1.00 78.94 82 ALA A O 1
ATOM 652 N N . GLY A 1 83 ? 24.059 9.061 24.328 1.00 65.38 83 GLY A N 1
ATOM 653 C CA . GLY A 1 83 ? 25.500 8.933 24.056 1.00 65.38 83 GLY A CA 1
ATOM 654 C C . GLY A 1 83 ? 26.197 10.158 23.441 1.00 65.38 83 GLY A C 1
ATOM 655 O O . GLY A 1 83 ? 27.253 10.001 22.833 1.00 65.38 83 GLY A O 1
ATOM 656 N N . GLY A 1 84 ? 25.635 11.363 23.587 1.00 61.56 84 GLY A N 1
ATOM 657 C CA . GLY A 1 84 ? 26.183 12.598 23.010 1.00 61.56 84 GLY A CA 1
ATOM 658 C C . GLY A 1 84 ? 25.722 12.894 21.577 1.00 61.56 84 GLY A C 1
ATOM 659 O O . GLY A 1 84 ? 26.182 13.872 20.990 1.00 61.56 84 GLY A O 1
ATOM 660 N N . GLN A 1 85 ? 24.815 12.084 21.021 1.00 60.34 85 GLN A N 1
ATOM 661 C CA . GLN A 1 85 ? 24.043 12.436 19.831 1.00 60.34 85 GLN A CA 1
ATOM 662 C C . GLN A 1 85 ? 22.878 13.357 20.227 1.00 60.34 85 GLN A C 1
ATOM 664 O O . GLN A 1 85 ? 22.288 13.198 21.292 1.00 60.34 85 GLN A O 1
ATOM 669 N N . SER A 1 86 ? 22.568 14.336 19.380 1.00 70.38 86 SER A N 1
ATOM 670 C CA . SER A 1 86 ? 21.407 15.216 19.530 1.00 70.38 86 SER A CA 1
ATOM 671 C C . SER A 1 86 ? 20.850 15.470 18.141 1.00 70.38 86 SER A C 1
ATOM 673 O O . SER A 1 86 ? 21.457 16.210 17.365 1.00 70.38 86 SER A O 1
ATOM 675 N N . ALA A 1 87 ? 19.714 14.859 17.821 1.00 69.62 87 ALA A N 1
ATOM 676 C CA . ALA A 1 87 ? 18.937 15.278 16.661 1.00 69.62 87 ALA A CA 1
ATOM 677 C C . ALA A 1 87 ? 18.466 16.731 16.853 1.00 69.62 87 ALA A C 1
ATOM 679 O O . ALA A 1 87 ? 18.197 17.164 17.978 1.00 69.62 87 ALA A O 1
ATOM 680 N N . SER A 1 88 ? 18.386 17.499 15.769 1.00 79.00 88 SER A N 1
ATOM 681 C CA . SER A 1 88 ? 17.662 18.774 15.783 1.00 79.00 88 SER A CA 1
ATOM 682 C C . SER A 1 88 ? 16.145 18.529 15.839 1.00 79.00 88 SER A C 1
ATOM 684 O O . SER A 1 88 ? 15.690 17.424 15.549 1.00 79.00 88 SER A O 1
ATOM 686 N N . GLU A 1 89 ? 15.348 19.544 16.191 1.00 79.62 89 GLU A N 1
ATOM 687 C CA . GLU A 1 89 ? 13.875 19.430 16.234 1.00 79.62 89 GLU A CA 1
ATOM 688 C C . GLU A 1 89 ? 13.290 18.985 14.881 1.00 79.62 89 GLU A C 1
ATOM 690 O O . GLU A 1 89 ? 12.346 18.202 14.832 1.00 79.62 89 GLU A O 1
ATOM 695 N N . GLU A 1 90 ? 13.894 19.430 13.776 1.00 66.38 90 GLU A N 1
ATOM 696 C CA . GLU A 1 90 ? 13.470 19.104 12.408 1.00 66.38 90 GLU A CA 1
ATOM 697 C C . GLU A 1 90 ? 13.802 17.658 12.000 1.00 66.38 90 GLU A C 1
ATOM 699 O O . GLU A 1 90 ? 13.126 17.076 11.151 1.00 66.38 90 GLU A O 1
ATOM 704 N N . GLU A 1 91 ? 14.844 17.077 12.595 1.00 73.81 91 GLU A N 1
ATOM 705 C CA . GLU A 1 91 ? 15.329 15.723 12.303 1.00 73.81 91 GLU A CA 1
ATOM 706 C C . GLU A 1 91 ? 14.803 14.682 13.298 1.00 73.81 91 GLU A C 1
ATOM 708 O O . GLU A 1 91 ? 14.953 13.480 13.070 1.00 73.81 91 GLU A O 1
ATOM 713 N N . PHE A 1 92 ? 14.197 15.128 14.400 1.00 81.19 92 PHE A N 1
ATOM 714 C CA . PHE A 1 92 ? 13.716 14.261 15.462 1.00 81.19 92 PHE A CA 1
ATOM 715 C C . PHE A 1 92 ? 12.490 13.458 15.018 1.00 81.19 92 PHE A C 1
ATOM 717 O O . PHE A 1 92 ? 11.426 13.996 14.707 1.00 81.19 92 PHE A O 1
ATOM 724 N N . TYR A 1 93 ? 12.629 12.135 15.014 1.00 81.94 93 TYR A N 1
ATOM 725 C CA . TYR A 1 93 ? 11.561 11.223 14.637 1.00 81.94 93 TYR A CA 1
ATOM 726 C C . TYR A 1 93 ? 10.737 10.807 15.864 1.00 81.94 93 TYR A C 1
ATOM 728 O O . TYR A 1 93 ? 11.125 9.920 16.628 1.00 81.94 93 TYR A O 1
ATOM 736 N N . ASP A 1 94 ? 9.584 11.454 16.031 1.00 84.75 94 ASP A N 1
ATOM 737 C CA . ASP A 1 94 ? 8.594 11.205 17.088 1.00 84.75 94 ASP A CA 1
ATOM 738 C C . ASP A 1 94 ? 7.568 10.141 16.634 1.00 84.75 94 ASP A C 1
ATOM 740 O O . ASP A 1 94 ? 6.465 10.447 16.164 1.00 84.75 94 ASP A O 1
ATOM 744 N N . ASP A 1 95 ? 7.961 8.862 16.695 1.00 80.44 95 ASP A N 1
ATOM 745 C CA . ASP A 1 95 ? 7.104 7.732 16.301 1.00 80.44 95 ASP A CA 1
ATOM 746 C C . ASP A 1 95 ? 6.083 7.372 17.385 1.00 80.44 95 ASP A C 1
ATOM 748 O O . ASP A 1 95 ? 6.218 6.400 18.129 1.00 80.44 95 ASP A O 1
ATOM 752 N N . ARG A 1 96 ? 5.004 8.146 17.464 1.00 86.19 96 ARG A N 1
ATOM 753 C CA . ARG A 1 96 ? 3.900 7.867 18.396 1.00 86.19 96 ARG A CA 1
ATOM 754 C C . ARG A 1 96 ? 3.071 6.646 18.009 1.00 86.19 96 ARG A C 1
ATOM 756 O O . ARG A 1 96 ? 2.300 6.132 18.824 1.00 86.19 96 ARG A O 1
ATOM 763 N N . GLU A 1 97 ? 3.181 6.182 16.767 1.00 75.25 97 GLU A N 1
ATOM 764 C CA . GLU A 1 97 ? 2.346 5.098 16.256 1.00 75.25 97 GLU A CA 1
ATOM 765 C C . GLU A 1 97 ? 2.794 3.727 16.770 1.00 75.25 97 GLU A C 1
ATOM 767 O O . GLU A 1 97 ? 1.964 2.822 16.861 1.00 75.25 97 GLU A O 1
ATOM 772 N N . MET A 1 98 ? 4.050 3.585 17.216 1.00 85.56 98 MET A N 1
ATOM 773 C CA . MET A 1 98 ? 4.583 2.319 17.738 1.00 85.56 98 MET A CA 1
ATOM 774 C C . MET A 1 98 ? 3.782 1.734 18.917 1.00 85.56 98 MET A C 1
ATOM 776 O O . MET A 1 98 ? 3.733 0.518 19.093 1.00 85.56 98 MET A O 1
ATOM 780 N N . TYR A 1 99 ? 3.112 2.579 19.709 1.00 87.19 99 TYR A N 1
ATOM 781 C CA . TYR A 1 99 ? 2.295 2.142 20.845 1.00 87.19 99 TYR A CA 1
ATOM 782 C C . TYR A 1 99 ? 0.873 1.742 20.453 1.00 87.19 99 TYR A C 1
ATOM 784 O O . TYR A 1 99 ? 0.178 1.128 21.264 1.00 87.19 99 TYR A O 1
ATOM 792 N N . GLN A 1 100 ? 0.409 2.118 19.253 1.00 78.81 100 GLN A N 1
ATOM 793 C CA . GLN A 1 100 ? -1.007 2.035 18.894 1.00 78.81 100 GLN A CA 1
ATOM 794 C C . GLN A 1 100 ? -1.533 0.609 18.966 1.00 78.81 100 GLN A C 1
ATOM 796 O O . GLN A 1 100 ? -2.590 0.413 19.544 1.00 78.81 100 GLN A O 1
ATOM 801 N N . GLU A 1 101 ? -0.815 -0.383 18.442 1.00 71.44 101 GLU A N 1
ATOM 802 C CA . GLU A 1 101 ? -1.298 -1.770 18.439 1.00 71.44 101 GLU A CA 1
ATOM 803 C C . GLU A 1 101 ? -1.455 -2.324 19.864 1.00 71.44 101 GLU A C 1
ATOM 805 O O . GLU A 1 101 ? -2.502 -2.875 20.202 1.00 71.44 101 GLU A O 1
ATOM 810 N N . VAL A 1 102 ? -0.461 -2.094 20.730 1.00 83.50 102 VAL A N 1
ATOM 811 C CA . VAL A 1 102 ? -0.442 -2.625 22.105 1.00 83.50 102 VAL A CA 1
ATOM 812 C C . VAL A 1 102 ? -1.429 -1.890 23.002 1.00 83.50 102 VAL A C 1
ATOM 814 O O . VAL A 1 102 ? -2.206 -2.505 23.726 1.00 83.50 102 VAL A O 1
ATOM 817 N N . LEU A 1 103 ? -1.439 -0.559 22.957 1.00 82.81 103 LEU A N 1
ATOM 818 C CA . LEU A 1 103 ? -2.331 0.219 23.810 1.00 82.81 103 LEU A CA 1
ATOM 819 C C . LEU A 1 103 ? -3.769 0.193 23.307 1.00 82.81 103 LEU A C 1
ATOM 821 O O . LEU A 1 103 ? -4.682 0.280 24.116 1.00 82.81 103 LEU A O 1
ATOM 825 N N . LYS A 1 104 ? -4.018 0.035 22.004 1.00 78.88 104 LYS A N 1
ATOM 826 C CA . LYS A 1 104 ? -5.387 -0.117 21.497 1.00 78.88 104 LYS A CA 1
ATOM 827 C C . LYS A 1 104 ? -6.023 -1.407 21.992 1.00 78.88 104 LYS A C 1
ATOM 829 O O . LYS A 1 104 ? -7.177 -1.339 22.396 1.00 78.88 104 LYS A O 1
ATOM 834 N N . SER A 1 105 ? -5.316 -2.541 21.997 1.00 74.00 105 SER A N 1
ATOM 835 C CA . SER A 1 105 ? -5.874 -3.786 22.545 1.00 74.00 105 SER A CA 1
ATOM 836 C C . SER A 1 105 ? -6.141 -3.662 24.047 1.00 74.00 105 SER A C 1
ATOM 838 O O . SER A 1 105 ? -7.231 -3.990 24.502 1.00 74.00 105 SER A O 1
ATOM 840 N N . LEU A 1 106 ? -5.202 -3.081 24.799 1.00 79.25 106 LEU A N 1
ATOM 841 C CA . LEU A 1 106 ? -5.322 -2.915 26.253 1.00 79.25 106 LEU A CA 1
ATOM 842 C C . LEU A 1 106 ? -6.404 -1.899 26.659 1.00 79.25 106 LEU A C 1
ATOM 844 O O . LEU A 1 106 ? -7.109 -2.094 27.647 1.00 79.25 106 LEU A O 1
ATOM 848 N N . ARG A 1 107 ? -6.582 -0.828 25.877 1.00 78.81 107 ARG A N 1
ATOM 849 C CA . ARG A 1 107 ? -7.641 0.174 26.083 1.00 78.81 107 ARG A CA 1
ATOM 850 C C . ARG A 1 107 ? -9.002 -0.303 25.574 1.00 78.81 107 ARG A C 1
ATOM 852 O O . ARG A 1 107 ? -10.020 0.149 26.090 1.00 78.81 107 ARG A O 1
ATOM 859 N N . ALA A 1 108 ? -9.037 -1.201 24.585 1.00 57.00 108 ALA A N 1
ATOM 860 C CA . ALA A 1 108 ? -10.268 -1.819 24.097 1.00 57.00 108 ALA A CA 1
ATOM 861 C C . ALA A 1 108 ? -10.864 -2.793 25.124 1.00 57.00 108 ALA A C 1
ATOM 863 O O . ALA A 1 108 ? -12.076 -2.789 25.299 1.00 57.00 108 ALA A O 1
ATOM 864 N N . GLU A 1 109 ? -10.039 -3.537 25.870 1.00 51.62 109 GLU A N 1
ATOM 865 C CA . GLU A 1 109 ? -10.501 -4.385 26.986 1.00 51.62 109 GLU A CA 1
ATOM 866 C C . GLU A 1 109 ? -11.111 -3.579 28.154 1.00 51.62 109 GLU A C 1
ATOM 868 O O . GLU A 1 109 ? -11.881 -4.118 28.948 1.00 51.62 109 GLU A O 1
ATOM 873 N N . ALA A 1 110 ? -10.820 -2.275 28.243 1.00 44.56 110 ALA A N 1
ATOM 874 C CA . ALA A 1 110 ? -11.378 -1.362 29.244 1.00 44.56 110 ALA A CA 1
ATOM 875 C C . ALA A 1 110 ? -12.652 -0.618 28.784 1.00 44.56 110 ALA A C 1
ATOM 877 O O . ALA A 1 110 ? -13.260 0.103 29.579 1.00 44.56 110 ALA A O 1
ATOM 878 N N . ALA A 1 111 ? -13.071 -0.771 27.524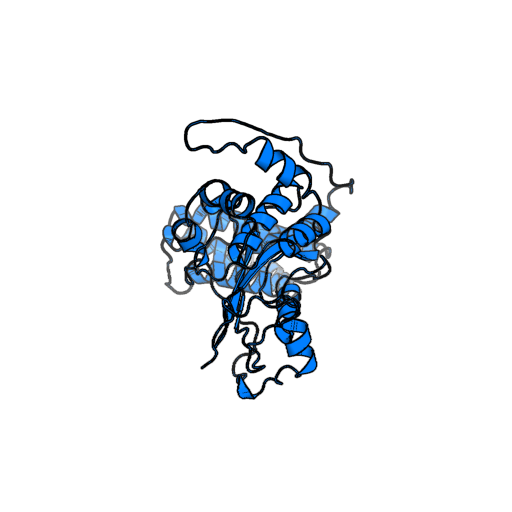 1.00 31.72 111 ALA A N 1
ATOM 879 C CA . ALA A 1 111 ? -14.254 -0.116 26.972 1.00 31.72 111 ALA A CA 1
ATOM 880 C C . ALA A 1 111 ? -15.342 -1.154 26.642 1.00 31.72 111 ALA A C 1
ATOM 882 O O . ALA A 1 111 ? -15.029 -2.221 26.120 1.00 31.72 111 ALA A O 1
ATOM 883 N N . PRO A 1 112 ? -16.633 -0.875 26.904 1.00 34.44 112 PRO A N 1
ATOM 884 C CA . PRO A 1 112 ? -17.690 -1.797 26.516 1.00 34.44 112 PRO A CA 1
ATOM 885 C C . PRO A 1 112 ? -17.730 -1.914 24.986 1.00 34.44 112 PRO A C 1
ATOM 887 O O . PRO A 1 112 ? -17.858 -0.908 24.283 1.00 34.44 112 PRO A O 1
ATOM 890 N N . GLU A 1 113 ? -17.621 -3.145 24.479 1.00 38.88 113 GLU A N 1
ATOM 891 C CA . GLU A 1 113 ? -17.765 -3.444 23.058 1.00 38.88 113 GLU A CA 1
ATOM 892 C C . GLU A 1 113 ? -19.143 -2.998 22.555 1.00 38.88 113 GLU A C 1
ATOM 894 O O . GLU A 1 113 ? -20.192 -3.473 22.995 1.00 38.88 113 GLU A O 1
ATOM 899 N N . GLY A 1 114 ? -19.134 -2.087 21.588 1.00 31.91 114 GLY A N 1
ATOM 900 C CA . GLY A 1 114 ? -20.276 -1.786 20.741 1.00 31.91 114 GLY A CA 1
ATOM 901 C C . GLY A 1 114 ? -19.851 -1.874 19.276 1.00 31.91 114 GLY A C 1
ATOM 902 O O . GLY A 1 114 ? -18.694 -1.580 18.960 1.00 31.91 114 GLY A O 1
ATOM 903 N N . PRO A 1 115 ? -20.751 -2.260 18.354 1.00 31.28 115 PRO A N 1
ATOM 904 C CA . PRO A 1 115 ? -20.438 -2.285 16.932 1.00 31.28 115 PRO A CA 1
ATOM 905 C C . PRO A 1 115 ? -19.998 -0.888 16.488 1.00 31.28 115 PRO A C 1
ATOM 907 O O . PRO A 1 115 ? -20.675 0.100 16.781 1.00 31.28 115 PRO A O 1
ATOM 910 N N . TYR A 1 116 ? -18.866 -0.815 15.786 1.00 33.88 116 TYR A N 1
ATOM 911 C CA . TYR A 1 116 ? -18.309 0.416 15.228 1.00 33.88 116 TYR A CA 1
ATOM 912 C C . TYR A 1 116 ? -19.403 1.221 14.507 1.00 33.88 116 TYR A C 1
ATOM 914 O O . TYR A 1 116 ? -19.898 0.825 13.448 1.00 33.88 116 TYR A O 1
ATOM 922 N N . GLN A 1 117 ? -19.819 2.341 15.104 1.00 26.62 117 GLN A N 1
ATOM 923 C CA . GLN A 1 117 ? -20.829 3.217 14.526 1.00 26.62 117 GLN A CA 1
ATOM 924 C C . GLN A 1 117 ? -20.173 4.226 13.585 1.00 26.62 117 GLN A C 1
ATOM 926 O O . GLN A 1 117 ? -19.288 4.989 13.964 1.00 26.62 117 GLN A O 1
ATOM 931 N N . ARG A 1 118 ? -20.672 4.235 12.346 1.00 28.14 118 ARG A N 1
ATOM 932 C CA . ARG A 1 118 ? -20.364 5.186 11.274 1.00 28.14 118 ARG A CA 1
ATOM 933 C C . ARG A 1 118 ? -20.248 6.623 11.802 1.00 28.14 118 ARG A C 1
ATOM 935 O O . ARG A 1 118 ? -21.247 7.214 12.213 1.00 28.14 118 ARG A O 1
ATOM 942 N N . ALA A 1 119 ? -19.059 7.216 11.703 1.00 26.92 119 ALA A N 1
ATOM 943 C CA . ALA A 1 119 ? -18.874 8.638 11.972 1.00 26.92 119 ALA A CA 1
ATOM 944 C C . ALA A 1 119 ? -19.727 9.484 11.005 1.00 26.92 119 ALA A C 1
ATOM 946 O O . ALA A 1 119 ? -19.799 9.214 9.799 1.00 26.92 119 ALA A O 1
ATOM 947 N N . LYS A 1 120 ? -20.417 10.503 11.535 1.00 25.20 120 LYS A N 1
ATOM 948 C CA . LYS A 1 120 ? -21.244 11.413 10.733 1.00 25.20 120 LYS A CA 1
ATOM 949 C C . LYS A 1 120 ? -20.365 12.273 9.820 1.00 25.20 120 LYS A C 1
ATOM 951 O O . LYS A 1 120 ? -19.346 12.817 10.228 1.00 25.20 120 LYS A O 1
ATOM 956 N N . LYS A 1 121 ? -20.824 12.396 8.573 1.00 29.59 121 LYS A N 1
ATOM 957 C CA . LYS A 1 121 ? -20.207 13.128 7.463 1.00 29.59 121 LYS A CA 1
ATOM 958 C C . LYS A 1 121 ? -20.008 14.606 7.837 1.00 29.59 121 LYS A C 1
ATOM 960 O O . LYS A 1 121 ? -20.992 15.313 8.032 1.00 29.59 121 LYS A O 1
ATOM 965 N N . SER A 1 122 ? -18.762 15.070 7.890 1.00 27.02 122 SER A N 1
ATOM 966 C CA . SER A 1 122 ? -18.424 16.496 7.950 1.00 27.02 122 SER A CA 1
ATOM 967 C C . SER A 1 122 ? -17.936 16.929 6.570 1.00 27.02 122 SER A C 1
ATOM 969 O O . SER A 1 122 ? -16.880 16.497 6.116 1.00 27.02 122 SER A O 1
ATOM 971 N N . LEU A 1 123 ? -18.745 17.726 5.873 1.00 31.64 123 LEU A N 1
ATOM 972 C CA . LEU A 1 123 ? -18.361 18.435 4.655 1.00 31.64 123 LEU A CA 1
ATOM 973 C C . LEU A 1 123 ? -18.222 19.909 5.033 1.00 31.64 123 LEU A C 1
ATOM 975 O O . LEU A 1 123 ? -19.197 20.515 5.477 1.00 31.64 123 LEU A O 1
ATOM 979 N N . LYS A 1 124 ? -17.039 20.491 4.839 1.00 30.73 124 LYS A N 1
ATOM 980 C CA . LYS A 1 124 ? -16.874 21.946 4.784 1.00 30.73 124 LYS A CA 1
ATOM 981 C C . LYS A 1 124 ? -16.156 22.320 3.491 1.00 30.73 124 LYS A C 1
ATOM 983 O O . LYS A 1 124 ? -15.132 21.735 3.157 1.00 30.73 124 LYS A O 1
ATOM 988 N N . GLN A 1 125 ? -16.776 23.248 2.766 1.00 37.06 125 GLN A N 1
ATOM 989 C CA . GLN A 1 125 ? -16.334 23.844 1.504 1.00 37.06 125 GLN A CA 1
ATOM 990 C C . GLN A 1 125 ? -15.371 25.017 1.742 1.00 37.06 125 GLN A C 1
ATOM 992 O O . GLN A 1 125 ? -15.506 25.729 2.736 1.00 37.06 125 GLN A O 1
ATOM 997 N N . GLY A 1 126 ? -14.474 25.247 0.778 1.00 26.48 126 GLY A N 1
ATOM 998 C CA . GLY A 1 126 ? -13.637 26.442 0.633 1.00 26.48 126 GLY A CA 1
ATOM 999 C C . GLY A 1 126 ? -12.828 26.404 -0.678 1.00 26.48 126 GLY A C 1
ATOM 1000 O O . GLY A 1 126 ? -12.392 25.334 -1.094 1.00 26.48 126 GLY A O 1
ATOM 1001 N N . ASP A 1 127 ? -12.699 27.562 -1.331 1.00 32.44 127 ASP A N 1
ATOM 1002 C CA . ASP A 1 127 ? -12.622 27.812 -2.786 1.00 32.44 127 ASP A CA 1
ATOM 1003 C C . ASP A 1 127 ? -11.250 27.713 -3.518 1.00 32.44 127 ASP A C 1
ATOM 1005 O O . ASP A 1 127 ? -10.194 27.962 -2.948 1.00 32.44 127 ASP A O 1
ATOM 1009 N N . LYS A 1 128 ? -11.349 27.489 -4.848 1.00 40.12 128 LYS A N 1
ATOM 1010 C CA . LYS A 1 128 ? -10.463 27.861 -5.995 1.00 40.12 128 LYS A CA 1
ATOM 1011 C C . LYS A 1 128 ? -9.026 27.292 -6.147 1.00 40.12 128 LYS A C 1
ATOM 1013 O O . LYS A 1 128 ? -8.162 27.932 -6.724 1.00 40.12 128 LYS A O 1
ATOM 1018 N N . HIS A 1 129 ? -8.817 26.029 -5.811 1.00 45.25 129 HIS A N 1
ATOM 1019 C CA . HIS A 1 129 ? -8.631 24.958 -6.815 1.00 45.25 129 HIS A CA 1
ATOM 1020 C C . HIS A 1 129 ? -9.927 24.133 -6.719 1.00 45.25 129 HIS A C 1
ATOM 1022 O O . HIS A 1 129 ? -10.615 24.275 -5.709 1.00 45.25 129 HIS A O 1
ATOM 1028 N N . THR A 1 130 ? -10.368 23.321 -7.686 1.00 55.69 130 THR A N 1
ATOM 1029 C CA . THR A 1 130 ? -11.606 22.537 -7.450 1.00 55.69 130 THR A CA 1
ATOM 1030 C C . THR A 1 130 ? -11.335 21.401 -6.451 1.00 55.69 130 THR A C 1
ATOM 1032 O O . THR A 1 130 ? -11.280 20.230 -6.808 1.00 55.69 130 THR A O 1
ATOM 1035 N N . SER A 1 131 ? -11.209 21.752 -5.171 1.00 70.19 131 SER A N 1
ATOM 1036 C CA . SER A 1 131 ? -11.159 20.903 -3.975 1.00 70.19 131 SER A CA 1
ATOM 1037 C C . SER A 1 131 ? -12.487 20.175 -3.716 1.00 70.19 131 SER A C 1
ATOM 1039 O O . SER A 1 131 ? -12.668 19.501 -2.705 1.00 70.19 131 SER A O 1
ATOM 1041 N N . ALA A 1 132 ? -13.443 20.325 -4.635 1.00 88.25 132 ALA A N 1
ATOM 1042 C CA . ALA A 1 132 ? -14.734 19.673 -4.636 1.00 88.25 132 ALA A CA 1
ATOM 1043 C C . ALA A 1 132 ? -14.818 18.679 -5.795 1.00 88.25 132 ALA A C 1
ATOM 1045 O O . ALA A 1 132 ? -14.445 18.986 -6.929 1.00 88.25 132 ALA A O 1
ATOM 1046 N N . TRP A 1 133 ? -15.356 17.498 -5.511 1.00 94.38 133 TRP A N 1
ATOM 1047 C CA . TRP A 1 133 ? -15.657 16.486 -6.515 1.00 94.38 133 TRP A CA 1
ATOM 1048 C C . TRP A 1 133 ? -16.778 16.944 -7.447 1.00 94.38 133 TRP A C 1
ATOM 1050 O O . TRP A 1 133 ? -17.757 17.558 -7.021 1.00 94.38 133 TRP A O 1
ATOM 1060 N N . THR A 1 134 ? -16.677 16.599 -8.727 1.00 94.75 134 THR A N 1
ATOM 1061 C CA . THR A 1 134 ? -17.813 16.747 -9.643 1.00 94.75 134 THR A CA 1
ATOM 1062 C C . THR A 1 134 ? -18.898 15.716 -9.319 1.00 94.75 134 THR A C 1
ATOM 1064 O O . THR A 1 134 ? -18.622 14.652 -8.766 1.00 94.75 134 THR A O 1
ATOM 1067 N N . ARG A 1 135 ? -20.147 15.962 -9.741 1.00 95.00 135 ARG A N 1
ATOM 1068 C CA . ARG A 1 135 ? -21.247 14.986 -9.574 1.00 95.00 135 ARG A CA 1
ATOM 1069 C C . ARG A 1 135 ? -20.922 13.609 -10.172 1.00 95.00 135 ARG A C 1
ATOM 1071 O O . ARG A 1 135 ? -21.384 12.600 -9.643 1.00 95.00 135 ARG A O 1
ATOM 1078 N N . GLY A 1 136 ? -20.152 13.574 -11.263 1.00 94.19 136 GLY A N 1
ATOM 1079 C CA . GLY A 1 136 ? -19.691 12.337 -11.899 1.00 94.19 136 GLY A CA 1
ATOM 1080 C C . GLY A 1 136 ? -18.654 11.603 -11.050 1.00 94.19 136 GLY A C 1
ATOM 1081 O O . GLY A 1 136 ? -18.835 10.423 -10.758 1.00 94.19 136 GLY A O 1
ATOM 1082 N N . GLU A 1 137 ? -17.627 12.318 -10.583 1.00 96.12 137 GLU A N 1
ATOM 1083 C CA . GLU A 1 137 ? -16.600 11.782 -9.676 1.00 96.12 137 GLU A CA 1
ATOM 1084 C C . GLU A 1 137 ? -17.243 11.241 -8.385 1.00 96.12 137 GLU A C 1
ATOM 1086 O O . GLU A 1 137 ? -17.011 10.094 -8.007 1.00 96.12 137 GLU A O 1
ATOM 1091 N N . GLU A 1 138 ? -18.152 12.000 -7.762 1.00 95.81 138 GLU A N 1
ATOM 1092 C CA . GLU A 1 138 ? -18.892 11.549 -6.57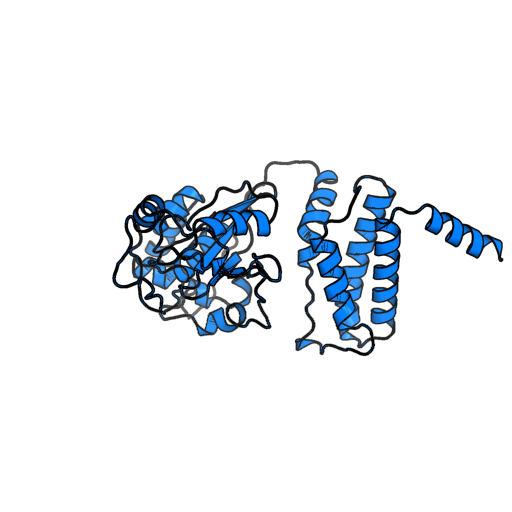8 1.00 95.81 138 GLU A CA 1
ATOM 1093 C C . GLU A 1 138 ? -19.728 10.293 -6.840 1.00 95.81 138 GLU A C 1
ATOM 1095 O O . GLU A 1 138 ? -19.817 9.411 -5.984 1.00 95.81 138 GLU A O 1
ATOM 1100 N N . ALA A 1 139 ? -20.384 10.204 -8.001 1.00 95.88 139 ALA A N 1
ATOM 1101 C CA . ALA A 1 139 ? -21.206 9.051 -8.342 1.00 95.88 139 ALA A CA 1
ATOM 1102 C C . ALA A 1 139 ? -20.374 7.770 -8.476 1.00 95.88 139 ALA A C 1
ATOM 1104 O O . ALA A 1 139 ? -20.858 6.706 -8.084 1.00 95.88 139 ALA A O 1
ATOM 1105 N N . ILE A 1 140 ? -19.142 7.871 -8.984 1.00 96.62 140 ILE A N 1
ATOM 1106 C CA . ILE A 1 140 ? -18.192 6.755 -9.027 1.00 96.62 140 ILE A CA 1
ATOM 1107 C C . ILE A 1 140 ? -17.738 6.418 -7.606 1.00 96.62 140 ILE A C 1
ATOM 1109 O O . ILE A 1 140 ? -17.953 5.295 -7.153 1.00 96.62 140 ILE A O 1
ATOM 1113 N N . LEU A 1 141 ? -17.214 7.400 -6.868 1.00 97.69 141 LEU A N 1
ATOM 1114 C CA . LEU A 1 141 ? -16.677 7.216 -5.515 1.00 97.69 141 LEU A CA 1
ATOM 1115 C C . LEU A 1 141 ? -17.699 6.592 -4.551 1.00 97.69 141 LEU A C 1
ATOM 1117 O O . LEU A 1 141 ? -17.357 5.700 -3.780 1.00 97.69 141 LEU A O 1
ATOM 1121 N N . ARG A 1 142 ? -18.983 6.975 -4.632 1.00 95.56 142 ARG A N 1
ATOM 1122 C CA . ARG A 1 142 ? -20.056 6.374 -3.811 1.00 95.56 142 ARG A CA 1
ATOM 1123 C C . ARG A 1 142 ? -20.256 4.876 -4.052 1.00 95.56 142 ARG A C 1
ATOM 1125 O O . ARG A 1 142 ? -20.734 4.187 -3.154 1.00 95.56 142 ARG A O 1
ATOM 1132 N N . LYS A 1 143 ? -19.942 4.366 -5.247 1.00 96.50 143 LYS A N 1
ATOM 1133 C CA . LYS A 1 143 ? -20.047 2.930 -5.555 1.00 96.50 143 LYS A CA 1
ATOM 1134 C C . LYS A 1 143 ? -18.886 2.137 -4.956 1.00 96.50 143 LYS A C 1
ATOM 1136 O O . LYS A 1 143 ? -19.051 0.949 -4.687 1.00 96.50 143 LYS A O 1
ATOM 1141 N N . LEU A 1 144 ? -17.749 2.781 -4.696 1.00 98.06 144 LEU A N 1
ATOM 1142 C CA . LEU A 1 144 ? -16.529 2.175 -4.159 1.00 98.06 144 LEU A CA 1
ATOM 1143 C C . LEU A 1 144 ? -16.602 2.043 -2.629 1.00 98.06 144 LEU A C 1
ATOM 1145 O O . LEU A 1 144 ? -15.775 2.571 -1.895 1.00 98.06 144 LEU A O 1
ATOM 1149 N N . SER A 1 145 ? -17.646 1.367 -2.140 1.00 95.75 145 SER A N 1
ATOM 1150 C CA . SER A 1 145 ? -18.059 1.406 -0.729 1.00 95.75 145 SER A CA 1
ATOM 1151 C C . SER A 1 145 ? -17.455 0.315 0.168 1.00 95.75 145 SER A C 1
ATOM 1153 O O . SER A 1 145 ? -17.785 0.233 1.344 1.00 95.75 145 SER A O 1
ATOM 1155 N N . THR A 1 146 ? -16.672 -0.601 -0.396 1.00 97.50 146 THR A N 1
ATOM 1156 C CA . THR A 1 146 ? -16.119 -1.783 0.295 1.00 97.50 146 THR A CA 1
ATOM 1157 C C . THR A 1 146 ? -14.806 -2.187 -0.374 1.00 97.50 146 THR A C 1
ATOM 1159 O O . THR A 1 146 ? -14.727 -2.003 -1.593 1.00 97.50 146 THR A O 1
ATOM 1162 N N . PRO A 1 147 ? -13.858 -2.837 0.327 1.00 98.38 147 PRO A N 1
ATOM 1163 C CA . PRO A 1 147 ? -12.599 -3.299 -0.254 1.00 98.38 147 PRO A CA 1
ATOM 1164 C C . PRO A 1 147 ? -12.757 -4.066 -1.571 1.00 98.38 147 PRO A C 1
ATOM 1166 O O . PRO A 1 147 ? -12.128 -3.714 -2.563 1.00 98.38 147 PRO A O 1
ATOM 1169 N N . ALA A 1 148 ? -13.692 -5.019 -1.630 1.00 98.06 148 ALA A N 1
ATOM 1170 C CA . ALA A 1 148 ? -13.959 -5.799 -2.840 1.00 98.06 148 ALA A CA 1
ATOM 1171 C C . ALA A 1 148 ? -14.400 -4.934 -4.038 1.00 98.06 148 ALA A C 1
ATOM 1173 O O . ALA A 1 148 ? -13.914 -5.112 -5.150 1.00 98.06 148 ALA A O 1
ATOM 1174 N N . LYS A 1 149 ? -15.291 -3.956 -3.820 1.00 98.62 149 LYS A N 1
ATOM 1175 C CA . LYS A 1 149 ? -15.726 -3.016 -4.874 1.00 98.62 149 LYS A CA 1
ATOM 1176 C C . LYS A 1 149 ? -14.604 -2.079 -5.318 1.00 98.62 149 LYS A C 1
ATOM 1178 O O . LYS A 1 149 ? -14.532 -1.754 -6.497 1.00 98.62 149 LYS A O 1
ATOM 1183 N N . ILE A 1 150 ? -13.755 -1.641 -4.387 1.00 98.75 150 ILE A N 1
ATOM 1184 C CA . ILE A 1 150 ? -12.594 -0.797 -4.698 1.00 98.75 150 ILE A CA 1
ATOM 1185 C C . ILE A 1 150 ? -11.605 -1.596 -5.555 1.00 98.75 150 ILE A C 1
ATOM 1187 O O . ILE A 1 150 ? -11.218 -1.126 -6.621 1.00 98.75 150 ILE A O 1
ATOM 1191 N N . GLN A 1 151 ? -11.255 -2.820 -5.144 1.00 98.56 151 GLN A N 1
ATOM 1192 C CA . GLN A 1 151 ? -10.357 -3.681 -5.913 1.00 98.56 151 GLN A CA 1
ATOM 1193 C C . GLN A 1 151 ? -10.939 -4.012 -7.291 1.00 98.56 151 GLN A C 1
ATOM 1195 O O . GLN A 1 151 ? -10.247 -3.844 -8.287 1.00 98.56 151 GLN A O 1
ATOM 1200 N N . GLY A 1 152 ? -12.221 -4.382 -7.372 1.00 98.12 152 GLY A N 1
ATOM 1201 C CA . GLY A 1 152 ? -12.881 -4.654 -8.652 1.00 98.12 152 GLY A CA 1
ATOM 1202 C C . GLY A 1 152 ? -12.889 -3.444 -9.594 1.00 98.12 152 GLY A C 1
ATOM 1203 O O . GLY A 1 152 ? -12.728 -3.604 -10.802 1.00 98.12 152 GLY A O 1
ATOM 1204 N N . PHE A 1 153 ? -13.007 -2.223 -9.058 1.00 98.38 153 PHE A N 1
ATOM 1205 C CA . PHE A 1 153 ? -12.835 -1.009 -9.853 1.00 98.38 153 PHE A CA 1
ATOM 1206 C C . PHE A 1 153 ? -11.396 -0.859 -10.353 1.00 98.38 153 PHE A C 1
ATOM 1208 O O . PHE A 1 153 ? -11.208 -0.657 -11.549 1.00 98.38 153 PHE A O 1
ATOM 1215 N N . LEU A 1 154 ? -10.386 -1.018 -9.491 1.00 98.19 154 LEU A N 1
ATOM 1216 C CA . LEU A 1 154 ? -8.981 -0.958 -9.913 1.00 98.19 154 LEU A CA 1
ATOM 1217 C C . LEU A 1 154 ? -8.633 -2.019 -10.961 1.00 98.19 154 LEU A C 1
ATOM 1219 O O . LEU A 1 154 ? -7.897 -1.732 -11.904 1.00 98.19 154 LEU A O 1
ATOM 1223 N N . ASP A 1 155 ? -9.171 -3.229 -10.825 1.00 95.88 155 ASP A N 1
ATOM 1224 C CA . ASP A 1 155 ? -8.969 -4.310 -11.790 1.00 95.88 155 ASP A CA 1
ATOM 1225 C C . ASP A 1 155 ? -9.553 -3.968 -13.167 1.00 95.88 155 ASP A C 1
ATOM 1227 O O . ASP A 1 155 ? -8.999 -4.398 -14.177 1.00 95.88 155 ASP A O 1
ATOM 1231 N N . SER A 1 156 ? -10.612 -3.150 -13.213 1.00 94.69 156 SER A N 1
ATOM 1232 C CA . SER A 1 156 ? -11.213 -2.660 -14.461 1.00 94.69 156 SER A CA 1
ATOM 1233 C C . SER A 1 156 ? -10.427 -1.531 -15.141 1.00 94.69 156 SER A C 1
ATOM 1235 O O . SER A 1 156 ? -10.658 -1.260 -16.318 1.00 94.69 156 SER A O 1
ATOM 1237 N N . LEU A 1 157 ? -9.500 -0.873 -14.432 1.00 93.94 157 LEU A N 1
ATOM 1238 C CA . LEU A 1 157 ? -8.683 0.199 -15.002 1.00 93.94 157 LEU A CA 1
ATOM 1239 C C . LEU A 1 157 ? -7.590 -0.369 -15.911 1.00 93.94 157 LEU A C 1
ATOM 1241 O O . LEU A 1 157 ? -6.964 -1.395 -15.609 1.00 93.94 157 LEU A O 1
ATOM 1245 N N . HIS A 1 158 ? -7.282 0.353 -16.986 1.00 89.56 158 HIS A N 1
ATOM 1246 C CA . HIS A 1 158 ? -6.105 0.050 -17.796 1.00 89.56 158 HIS A CA 1
ATOM 1247 C C . HIS A 1 158 ? -4.836 0.252 -16.966 1.00 89.56 158 HIS A C 1
ATOM 1249 O O . HIS A 1 158 ? -4.776 1.131 -16.102 1.00 89.56 158 HIS A O 1
ATOM 1255 N N . TYR A 1 159 ? -3.821 -0.580 -17.208 1.00 89.88 159 TYR A N 1
ATOM 1256 C CA . TYR A 1 159 ? -2.517 -0.352 -16.600 1.00 89.88 159 TYR A CA 1
ATOM 1257 C C . TYR A 1 159 ? -1.793 0.767 -17.351 1.00 89.88 159 TYR A C 1
ATOM 1259 O O . TYR A 1 159 ? -1.482 0.611 -18.538 1.00 89.88 159 TYR A O 1
ATOM 1267 N N . ASP A 1 160 ? -1.553 1.872 -16.650 1.00 86.50 160 ASP A N 1
ATOM 1268 C CA . ASP A 1 160 ? -0.734 2.975 -17.144 1.00 86.50 160 ASP A CA 1
ATOM 1269 C C . ASP A 1 160 ? 0.746 2.585 -17.038 1.00 86.50 160 ASP A C 1
ATOM 1271 O O . ASP A 1 160 ? 1.201 2.155 -15.983 1.00 86.50 160 ASP A O 1
ATOM 1275 N N . GLY A 1 161 ? 1.465 2.665 -18.156 1.00 77.62 161 GLY A N 1
ATOM 1276 C CA . GLY A 1 161 ? 2.897 2.368 -18.231 1.00 77.62 161 GLY A CA 1
ATOM 1277 C C . GLY A 1 161 ? 3.774 3.619 -18.227 1.00 77.62 161 GLY A C 1
ATOM 1278 O O . GLY A 1 161 ? 4.943 3.509 -18.578 1.00 77.62 161 GLY A O 1
ATOM 1279 N N . SER A 1 162 ? 3.202 4.794 -17.948 1.00 82.06 162 SER A N 1
ATOM 1280 C CA . SER A 1 162 ? 3.966 6.015 -17.707 1.00 82.06 162 SER A CA 1
ATOM 1281 C C . SER A 1 162 ? 4.571 6.023 -16.302 1.00 82.06 162 SER A C 1
ATOM 1283 O O . SER A 1 162 ? 4.078 5.347 -15.398 1.00 82.06 162 SER A O 1
ATOM 1285 N N . ASP A 1 163 ? 5.614 6.831 -16.122 1.00 76.12 163 ASP A N 1
ATOM 1286 C CA . ASP A 1 163 ? 6.289 7.007 -14.831 1.00 76.12 163 ASP A CA 1
ATOM 1287 C C . ASP A 1 163 ? 5.565 8.020 -13.922 1.00 76.12 163 ASP A C 1
ATOM 1289 O O . ASP A 1 163 ? 6.051 8.344 -12.841 1.00 76.12 163 ASP A O 1
ATOM 1293 N N . HIS A 1 164 ? 4.408 8.539 -14.351 1.00 85.44 164 HIS A N 1
ATOM 1294 C CA . HIS A 1 164 ? 3.717 9.615 -13.653 1.00 85.44 164 HIS A CA 1
ATOM 1295 C C . HIS A 1 164 ? 2.829 9.125 -12.530 1.00 85.44 164 HIS A C 1
ATOM 1297 O O . HIS A 1 164 ? 2.030 8.206 -12.705 1.00 85.44 164 HIS A O 1
ATOM 1303 N N . TYR A 1 165 ? 2.899 9.826 -11.400 1.00 89.50 165 TYR A N 1
ATOM 1304 C CA . TYR A 1 165 ? 2.002 9.602 -10.276 1.00 89.50 165 TYR A CA 1
ATOM 1305 C C . TYR A 1 165 ? 0.726 10.412 -10.471 1.00 89.50 165 TYR A C 1
ATOM 1307 O O . TYR A 1 165 ? 0.776 11.631 -10.625 1.00 89.50 165 TYR A O 1
ATOM 1315 N N . TRP A 1 166 ? -0.428 9.744 -10.440 1.00 92.50 166 TRP A N 1
ATOM 1316 C CA . TRP A 1 166 ? -1.726 10.393 -10.636 1.00 92.50 166 TRP A CA 1
ATOM 1317 C C . TRP A 1 166 ? -2.512 10.545 -9.337 1.00 92.50 166 TRP A C 1
ATOM 1319 O O . TRP A 1 166 ? -2.594 9.628 -8.519 1.00 92.50 166 TRP A O 1
ATOM 1329 N N . SER A 1 167 ? -3.172 11.695 -9.192 1.00 96.81 167 SER A N 1
ATOM 1330 C CA . SER A 1 167 ? -4.134 11.938 -8.116 1.00 96.81 167 SER A CA 1
ATOM 1331 C C . SER A 1 167 ? -5.366 11.029 -8.229 1.00 96.81 167 SER A C 1
ATOM 1333 O O . SER A 1 167 ? -5.633 10.407 -9.267 1.00 96.81 167 SER A O 1
ATOM 1335 N N . VAL A 1 168 ? -6.192 11.016 -7.178 1.00 98.00 168 VAL A N 1
ATOM 1336 C CA . VAL A 1 168 ? -7.518 10.372 -7.197 1.00 98.00 168 VAL A CA 1
ATOM 1337 C C . VAL A 1 168 ? -8.347 10.865 -8.392 1.00 98.00 168 VAL A C 1
ATOM 1339 O O . VAL A 1 168 ? -8.884 10.056 -9.148 1.00 98.00 168 VAL A O 1
ATOM 1342 N N . ARG A 1 169 ? -8.439 12.185 -8.603 1.00 97.25 169 ARG A N 1
ATOM 1343 C CA . ARG A 1 169 ? -9.184 12.774 -9.726 1.00 97.25 169 ARG A CA 1
ATOM 1344 C C . ARG A 1 169 ? -8.623 12.348 -11.077 1.00 97.25 169 ARG A C 1
ATOM 1346 O O . ARG A 1 169 ? -9.398 11.934 -11.940 1.00 97.25 169 ARG A O 1
ATOM 1353 N N . ALA A 1 170 ? -7.314 12.485 -11.268 1.00 94.75 170 ALA A N 1
ATOM 1354 C CA . ALA A 1 170 ? -6.670 12.165 -12.536 1.00 94.75 170 ALA A CA 1
ATOM 1355 C C . ALA A 1 170 ? -6.903 10.690 -12.897 1.00 94.75 170 ALA A C 1
ATOM 1357 O O . ALA A 1 170 ? -7.336 10.396 -14.009 1.00 94.75 170 ALA A O 1
ATOM 1358 N N . THR A 1 171 ? -6.778 9.794 -11.914 1.00 96.19 171 THR A N 1
ATOM 1359 C CA . THR A 1 171 ? -7.066 8.358 -12.058 1.00 96.19 171 THR A CA 1
ATOM 1360 C C . THR A 1 171 ? -8.518 8.087 -12.471 1.00 96.19 171 THR A C 1
ATOM 1362 O O . THR A 1 171 ? -8.782 7.300 -13.382 1.00 96.19 171 THR A O 1
ATOM 1365 N N . LEU A 1 172 ? -9.491 8.749 -11.831 1.00 95.88 172 LEU A N 1
ATOM 1366 C CA . LEU A 1 172 ? -10.910 8.589 -12.175 1.00 95.88 172 LEU A CA 1
ATOM 1367 C C . LEU A 1 172 ? -11.225 9.059 -13.602 1.00 95.88 172 LEU A C 1
ATOM 1369 O O . LEU A 1 172 ? -12.078 8.467 -14.262 1.00 95.88 172 LEU A O 1
ATOM 1373 N N . ARG A 1 173 ? -10.569 10.127 -14.068 1.00 93.38 173 ARG A N 1
ATOM 1374 C CA . ARG A 1 173 ? -10.815 10.719 -15.391 1.00 93.38 173 ARG A CA 1
ATOM 1375 C C . ARG A 1 173 ? -10.122 9.966 -16.519 1.00 93.38 173 ARG A C 1
ATOM 1377 O O . ARG A 1 173 ? -10.711 9.824 -17.586 1.00 93.38 173 ARG A O 1
ATOM 1384 N N . SER A 1 174 ? -8.897 9.497 -16.294 1.00 90.94 174 SER A N 1
ATOM 1385 C CA . SER A 1 174 ? -8.124 8.760 -17.298 1.00 90.94 174 SER A CA 1
ATOM 1386 C C . SER A 1 174 ? -8.620 7.323 -17.486 1.00 90.94 174 SER A C 1
ATOM 1388 O O . SER A 1 174 ? -8.334 6.704 -18.512 1.00 90.94 174 SER A O 1
ATOM 1390 N N . GLY A 1 175 ? -9.321 6.760 -16.491 1.00 90.25 175 GLY A N 1
ATOM 1391 C CA . GLY A 1 175 ? -9.712 5.347 -16.497 1.00 90.25 175 GLY A CA 1
ATOM 1392 C C . GLY A 1 175 ? -8.505 4.399 -16.521 1.00 90.25 175 GLY A C 1
ATOM 1393 O O . GLY A 1 175 ? -8.617 3.256 -16.976 1.00 90.25 175 GLY A O 1
ATOM 1394 N N . SER A 1 176 ? -7.348 4.891 -16.072 1.00 89.69 176 SER A N 1
ATOM 1395 C CA . SER A 1 176 ? -6.058 4.211 -16.125 1.00 89.69 176 SER A CA 1
ATOM 1396 C C . SER A 1 176 ? -5.269 4.499 -14.853 1.00 89.69 176 SER A C 1
ATOM 1398 O O . SER A 1 176 ? -5.335 5.599 -14.308 1.00 89.69 176 SER A O 1
ATOM 1400 N N . ALA A 1 177 ? -4.527 3.506 -14.371 1.00 90.50 177 ALA A N 1
ATOM 1401 C CA . ALA A 1 177 ? -3.671 3.651 -13.203 1.00 90.50 177 ALA A CA 1
ATOM 1402 C C . ALA A 1 177 ? -2.470 2.711 -13.287 1.00 90.50 177 ALA A C 1
ATOM 1404 O O . ALA A 1 177 ? -2.612 1.535 -13.639 1.00 90.50 177 ALA A O 1
ATOM 1405 N N . HIS A 1 178 ? -1.309 3.218 -12.889 1.00 90.75 178 HIS A N 1
ATOM 1406 C CA . HIS A 1 178 ? -0.186 2.400 -12.442 1.00 90.75 178 HIS A CA 1
ATOM 1407 C C . HIS A 1 178 ? -0.362 2.071 -10.941 1.00 90.75 178 HIS A C 1
ATOM 1409 O O . HIS A 1 178 ? -1.411 2.350 -10.344 1.00 90.75 178 HIS A O 1
ATOM 1415 N N . CYS A 1 179 ? 0.641 1.451 -10.318 1.00 95.50 179 CYS A N 1
ATOM 1416 C CA . CYS A 1 179 ? 0.569 0.996 -8.928 1.00 95.50 179 CYS A CA 1
ATOM 1417 C C . CYS A 1 179 ? 0.244 2.099 -7.911 1.00 95.50 179 CYS A C 1
ATOM 1419 O O . CYS A 1 179 ? -0.719 1.966 -7.151 1.00 95.50 179 CYS A O 1
ATOM 1421 N N . MET A 1 180 ? 0.993 3.201 -7.923 1.00 95.94 180 MET A N 1
ATOM 1422 C CA . MET A 1 180 ? 0.851 4.266 -6.930 1.00 95.94 180 MET A CA 1
ATOM 1423 C C . MET A 1 180 ? -0.452 5.059 -7.110 1.00 95.94 180 MET A C 1
ATOM 1425 O O . MET A 1 180 ? -1.189 5.201 -6.138 1.00 95.94 180 MET A O 1
ATOM 1429 N N . GLY A 1 181 ? -0.843 5.453 -8.330 1.00 96.31 181 GLY A N 1
ATOM 1430 C CA . GLY A 1 181 ? -2.168 6.059 -8.560 1.00 96.31 181 GLY A CA 1
ATOM 1431 C C . GLY A 1 181 ? -3.330 5.159 -8.099 1.00 96.31 181 GLY A C 1
ATOM 1432 O O . GLY A 1 181 ? -4.287 5.618 -7.467 1.00 96.31 181 GLY A O 1
ATOM 1433 N N . GLY A 1 182 ? -3.210 3.841 -8.312 1.00 97.81 182 GLY A N 1
ATOM 1434 C CA . GLY A 1 182 ? -4.160 2.854 -7.793 1.00 97.81 182 GLY A CA 1
ATOM 1435 C C . GLY A 1 182 ? -4.206 2.806 -6.260 1.00 97.81 182 GLY A C 1
ATOM 1436 O O . GLY A 1 182 ? -5.293 2.776 -5.678 1.00 97.81 182 GLY A O 1
ATOM 1437 N N . ALA A 1 183 ? -3.047 2.842 -5.597 1.00 98.44 183 ALA A N 1
ATOM 1438 C CA . ALA A 1 183 ? -2.938 2.888 -4.139 1.00 98.44 183 ALA A CA 1
ATOM 1439 C C . ALA A 1 183 ? -3.512 4.192 -3.549 1.00 98.44 183 ALA A C 1
ATOM 1441 O O . ALA A 1 183 ? -4.209 4.169 -2.535 1.00 98.44 183 ALA A O 1
ATOM 1442 N N . ILE A 1 184 ? -3.299 5.332 -4.203 1.00 98.50 184 ILE A N 1
ATOM 1443 C CA . ILE A 1 184 ? -3.842 6.631 -3.782 1.00 98.50 184 ILE A CA 1
ATOM 1444 C C . ILE A 1 184 ? -5.373 6.643 -3.875 1.00 98.50 184 ILE A C 1
ATOM 1446 O O . ILE A 1 184 ? -6.056 6.992 -2.909 1.00 98.50 184 ILE A O 1
ATOM 1450 N N . LEU A 1 185 ? -5.940 6.194 -4.999 1.00 98.62 185 LEU A N 1
ATOM 1451 C CA . LEU A 1 185 ? -7.392 6.072 -5.150 1.00 98.62 185 LEU A CA 1
ATOM 1452 C C . LEU A 1 185 ? -7.993 5.101 -4.122 1.00 98.62 185 LEU A C 1
ATOM 1454 O O . LEU A 1 185 ? -9.026 5.399 -3.513 1.00 98.62 185 LEU A O 1
ATOM 1458 N N . ALA A 1 186 ? -7.365 3.942 -3.918 1.00 98.81 186 ALA A N 1
ATOM 1459 C CA . ALA A 1 186 ? -7.856 2.960 -2.963 1.00 98.81 186 ALA A CA 1
ATOM 1460 C C . ALA A 1 186 ? -7.800 3.475 -1.523 1.00 98.81 186 ALA A C 1
ATOM 1462 O O . ALA A 1 186 ? -8.786 3.328 -0.802 1.00 98.81 186 ALA A O 1
ATOM 1463 N N . SER A 1 187 ? -6.699 4.110 -1.113 1.00 98.56 187 SER A N 1
ATOM 1464 C CA . SER A 1 187 ? -6.549 4.658 0.238 1.00 98.56 187 SER A CA 1
ATOM 1465 C C . SER A 1 187 ? -7.554 5.782 0.503 1.00 98.56 187 SER A C 1
ATOM 1467 O O . SER A 1 187 ? -8.169 5.803 1.570 1.00 98.56 187 SER A O 1
ATOM 1469 N N . TYR A 1 188 ? -7.831 6.634 -0.494 1.00 98.56 188 TYR A N 1
ATOM 1470 C CA . TYR A 1 188 ? -8.918 7.612 -0.436 1.00 98.56 188 TYR A CA 1
ATOM 1471 C C . TYR A 1 188 ? -10.273 6.940 -0.187 1.00 98.56 188 TYR A C 1
ATOM 1473 O O . TYR A 1 188 ? -11.003 7.315 0.730 1.00 98.56 188 TYR A O 1
ATOM 1481 N N . CYS A 1 189 ? -10.621 5.926 -0.984 1.00 98.56 189 CYS A N 1
ATOM 1482 C CA . CYS A 1 189 ? -11.905 5.241 -0.852 1.00 98.56 189 CYS A CA 1
ATOM 1483 C C . CYS A 1 189 ? -12.019 4.511 0.492 1.00 98.56 189 CYS A C 1
ATOM 1485 O O . CYS A 1 189 ? -13.053 4.596 1.151 1.00 98.56 189 CYS A O 1
ATOM 1487 N N . LEU A 1 190 ? -10.964 3.827 0.931 1.00 97.94 190 LEU A N 1
ATOM 1488 C CA . LEU A 1 190 ? -10.902 3.176 2.239 1.00 97.94 190 LEU A CA 1
ATOM 1489 C C . LEU A 1 190 ? -11.134 4.188 3.366 1.00 97.94 190 LEU A C 1
ATOM 1491 O O . LEU A 1 190 ? -11.986 3.964 4.229 1.00 97.94 190 LEU A O 1
ATOM 1495 N N . HIS A 1 191 ? -10.457 5.335 3.308 1.00 95.81 191 HIS A N 1
ATOM 1496 C CA . HIS A 1 191 ? -10.630 6.411 4.275 1.00 95.81 191 HIS A CA 1
ATOM 1497 C C . HIS A 1 191 ? -12.074 6.923 4.322 1.00 95.81 191 HIS A C 1
ATOM 1499 O O . HIS A 1 191 ? -12.695 6.950 5.386 1.00 95.81 191 HIS A O 1
ATOM 1505 N N . GLN A 1 192 ? -12.657 7.225 3.160 1.00 95.44 192 GLN A N 1
ATOM 1506 C CA . GLN A 1 192 ? -14.037 7.710 3.049 1.00 95.44 192 GLN A CA 1
ATOM 1507 C C . GLN A 1 192 ? -15.082 6.714 3.567 1.00 95.44 192 GLN A C 1
ATOM 1509 O O . GLN A 1 192 ? -16.184 7.118 3.945 1.00 95.44 192 GLN A O 1
ATOM 1514 N N . ASN A 1 193 ? -14.752 5.421 3.582 1.00 92.81 193 ASN A N 1
ATOM 1515 C CA . ASN A 1 193 ? -15.615 4.360 4.095 1.00 92.81 193 ASN A CA 1
ATOM 1516 C C . ASN A 1 193 ? -15.286 3.948 5.543 1.00 92.81 193 ASN A C 1
ATOM 1518 O O . ASN A 1 193 ? -15.877 2.996 6.043 1.00 92.81 193 ASN A O 1
ATOM 1522 N N . GLY A 1 194 ? -14.405 4.677 6.239 1.00 88.19 194 GLY A N 1
ATOM 1523 C CA . GLY A 1 194 ? -14.146 4.487 7.670 1.00 88.19 194 GLY A CA 1
ATOM 1524 C C . GLY A 1 194 ? -13.122 3.402 8.009 1.00 88.19 194 GLY A C 1
ATOM 1525 O O . GLY A 1 194 ? -13.067 2.967 9.154 1.00 88.19 194 GLY A O 1
ATOM 1526 N N . TYR A 1 195 ? -12.289 2.978 7.054 1.00 87.56 195 TYR A N 1
ATOM 1527 C CA . TYR A 1 195 ? -11.256 1.956 7.283 1.00 87.56 195 TYR A CA 1
ATOM 1528 C C . TYR A 1 195 ? -9.946 2.502 7.892 1.00 87.56 195 TYR A C 1
ATOM 1530 O O . TYR A 1 195 ? -8.978 1.757 8.053 1.00 87.56 195 TYR A O 1
ATOM 1538 N N . GLY A 1 196 ? -9.909 3.791 8.246 1.00 86.56 196 GLY A N 1
ATOM 1539 C CA . GLY A 1 196 ? -8.763 4.465 8.866 1.00 86.56 196 GLY A CA 1
ATOM 1540 C C . GLY A 1 196 ? -8.201 5.611 8.017 1.00 86.56 196 GLY A C 1
ATOM 1541 O O . GLY A 1 196 ? -8.842 6.029 7.052 1.00 86.56 196 GLY A O 1
ATOM 1542 N N . PRO A 1 197 ? -7.035 6.172 8.380 1.00 91.75 197 PRO A N 1
ATOM 1543 C CA . PRO A 1 197 ? -6.354 7.187 7.573 1.00 91.75 197 PRO A CA 1
ATOM 1544 C C . PRO A 1 197 ? -5.980 6.655 6.175 1.00 91.75 197 PRO A C 1
ATOM 1546 O O . PRO A 1 197 ? -5.761 5.447 6.034 1.00 91.75 197 PRO A O 1
ATOM 1549 N N . PRO A 1 198 ? -5.876 7.520 5.148 1.00 94.69 198 PRO A N 1
ATOM 1550 C CA . PRO A 1 198 ? -5.494 7.113 3.798 1.00 94.69 198 PRO A CA 1
ATOM 1551 C C . PRO A 1 198 ? -4.002 6.770 3.763 1.00 94.69 198 PRO A C 1
ATOM 1553 O O . PRO A 1 198 ? -3.144 7.642 3.618 1.00 94.69 198 PRO A O 1
ATOM 1556 N N . ARG A 1 199 ? -3.698 5.482 3.948 1.00 96.69 199 ARG A N 1
ATOM 1557 C CA . ARG A 1 199 ? -2.329 4.978 4.064 1.00 96.69 199 ARG A CA 1
ATOM 1558 C C . ARG A 1 199 ? -1.909 4.172 2.844 1.00 96.69 199 ARG A C 1
ATOM 1560 O O . ARG A 1 199 ? -2.657 3.310 2.376 1.00 96.69 199 ARG A O 1
ATOM 1567 N N . VAL A 1 200 ? -0.688 4.423 2.387 1.00 98.25 200 VAL A N 1
ATOM 1568 C CA . VAL A 1 200 ? -0.012 3.651 1.340 1.00 98.25 200 VAL A CA 1
ATOM 1569 C C . VAL A 1 200 ? 1.270 3.030 1.883 1.00 98.25 200 VAL A C 1
ATOM 1571 O O . VAL A 1 200 ? 1.894 3.573 2.791 1.00 98.25 200 VAL A O 1
ATOM 1574 N N . VAL A 1 201 ? 1.649 1.875 1.350 1.00 97.81 201 VAL A N 1
ATOM 1575 C CA . VAL A 1 201 ? 2.924 1.211 1.641 1.00 97.81 201 VAL A CA 1
ATOM 1576 C C . VAL A 1 201 ? 3.643 0.968 0.328 1.00 97.81 201 VAL A C 1
ATOM 1578 O O . VAL A 1 201 ? 3.044 0.421 -0.601 1.00 97.81 201 VAL A O 1
ATOM 1581 N N . GLY A 1 202 ? 4.903 1.391 0.265 1.00 97.31 202 GLY A N 1
ATOM 1582 C CA . GLY A 1 202 ? 5.795 1.136 -0.857 1.00 97.31 202 GLY A CA 1
ATOM 1583 C C . GLY A 1 202 ? 6.513 -0.200 -0.728 1.00 97.31 202 GLY A C 1
ATOM 1584 O O . GLY A 1 202 ? 6.727 -0.695 0.379 1.00 97.31 202 GLY A O 1
ATOM 1585 N N . PHE A 1 203 ? 6.951 -0.728 -1.865 1.00 97.31 203 PHE A N 1
ATOM 1586 C CA . PHE A 1 203 ? 7.838 -1.877 -1.995 1.00 97.31 203 PHE A CA 1
ATOM 1587 C C . PHE A 1 203 ? 9.091 -1.455 -2.753 1.00 97.31 203 PHE A C 1
ATOM 1589 O O . PHE A 1 203 ? 8.991 -0.876 -3.837 1.00 97.31 203 PHE A O 1
ATOM 1596 N N . ASP A 1 204 ? 10.249 -1.802 -2.203 1.00 94.69 204 ASP A N 1
ATOM 1597 C CA . ASP A 1 204 ? 11.526 -1.669 -2.894 1.00 94.69 204 ASP A CA 1
ATOM 1598 C C . ASP A 1 204 ? 11.850 -2.964 -3.638 1.00 94.69 204 ASP A C 1
ATOM 1600 O O . ASP A 1 204 ? 11.569 -4.069 -3.149 1.00 94.69 204 ASP A O 1
ATOM 1604 N N . ALA A 1 205 ? 12.463 -2.833 -4.809 1.00 93.62 205 ALA A N 1
ATOM 1605 C CA . ALA A 1 205 ? 12.772 -3.948 -5.680 1.00 93.62 205 ALA A CA 1
ATOM 1606 C C . ALA A 1 205 ? 14.103 -3.753 -6.406 1.00 93.62 205 ALA A C 1
ATOM 1608 O O . ALA A 1 205 ? 14.535 -2.643 -6.707 1.00 93.62 205 ALA A O 1
ATOM 1609 N N . LYS A 1 206 ? 14.761 -4.869 -6.724 1.00 92.75 206 LYS A N 1
ATOM 1610 C CA . LYS A 1 206 ? 16.013 -4.877 -7.478 1.00 92.75 206 LYS A CA 1
ATOM 1611 C C . LYS A 1 206 ? 15.861 -5.618 -8.796 1.00 92.75 206 LYS A C 1
ATOM 1613 O O . LYS A 1 206 ? 15.351 -6.734 -8.830 1.00 92.75 206 LYS A O 1
ATOM 1618 N N . ASN A 1 207 ? 16.395 -5.014 -9.863 1.00 93.62 207 ASN A N 1
ATOM 1619 C CA . ASN A 1 207 ? 16.246 -5.498 -11.241 1.00 93.62 207 ASN A CA 1
ATOM 1620 C C . ASN A 1 207 ? 14.767 -5.710 -11.623 1.00 93.62 207 ASN A C 1
ATOM 1622 O O . ASN A 1 207 ? 14.435 -6.673 -12.320 1.00 93.62 207 ASN A O 1
ATOM 1626 N N . ASP A 1 208 ? 13.900 -4.836 -11.109 1.00 94.62 208 ASP A N 1
ATOM 1627 C CA . ASP A 1 208 ? 12.447 -4.857 -11.262 1.00 94.62 208 ASP A CA 1
ATOM 1628 C C . ASP A 1 208 ? 11.856 -3.483 -10.894 1.00 94.62 208 ASP A C 1
ATOM 1630 O O . ASP A 1 208 ? 12.589 -2.628 -10.387 1.00 94.62 208 ASP A O 1
ATOM 1634 N N . ASP A 1 209 ? 10.554 -3.292 -11.111 1.00 90.75 209 ASP A N 1
ATOM 1635 C CA . ASP A 1 209 ? 9.832 -2.075 -10.714 1.00 90.75 209 ASP A CA 1
ATOM 1636 C C . ASP A 1 209 ? 9.543 -2.041 -9.203 1.00 90.75 209 ASP A C 1
ATOM 1638 O O . ASP A 1 209 ? 9.248 -3.069 -8.579 1.00 90.75 209 ASP A O 1
ATOM 1642 N N . THR A 1 210 ? 9.560 -0.840 -8.616 1.00 93.12 210 THR A N 1
ATOM 1643 C CA . THR A 1 210 ? 8.970 -0.593 -7.293 1.00 93.12 210 THR A CA 1
ATOM 1644 C C . THR A 1 210 ? 7.445 -0.702 -7.363 1.00 93.12 210 THR A C 1
ATOM 1646 O O . THR A 1 210 ? 6.826 -0.659 -8.431 1.00 93.12 210 THR A O 1
ATOM 1649 N N . HIS A 1 211 ? 6.801 -0.869 -6.211 1.00 95.94 211 HIS A N 1
ATOM 1650 C CA . HIS A 1 211 ? 5.349 -1.047 -6.146 1.00 95.94 211 HIS A CA 1
ATOM 1651 C C . HIS A 1 211 ? 4.752 -0.297 -4.961 1.00 95.94 211 HIS A C 1
ATOM 1653 O O . HIS A 1 211 ? 5.463 0.112 -4.047 1.00 95.94 211 HIS A O 1
ATOM 1659 N N . ALA A 1 212 ? 3.432 -0.126 -4.962 1.00 97.31 212 ALA A N 1
ATOM 1660 C CA . ALA A 1 212 ? 2.701 0.466 -3.853 1.00 97.31 212 ALA A CA 1
ATOM 1661 C C . ALA A 1 212 ? 1.298 -0.135 -3.716 1.00 97.31 212 ALA A C 1
ATOM 1663 O O . ALA A 1 212 ? 0.638 -0.470 -4.704 1.00 97.31 212 ALA A O 1
ATOM 1664 N N . VAL A 1 213 ? 0.820 -0.238 -2.475 1.00 98.75 213 VAL A N 1
ATOM 1665 C CA . VAL A 1 213 ? -0.548 -0.673 -2.148 1.00 98.75 213 VAL A CA 1
ATOM 1666 C C . VAL A 1 213 ? -1.170 0.231 -1.091 1.00 98.75 213 VAL A C 1
ATOM 1668 O O . VAL A 1 213 ? -0.478 0.777 -0.234 1.00 98.75 213 VAL A O 1
ATOM 1671 N N . ALA A 1 214 ? -2.494 0.364 -1.123 1.00 98.81 214 ALA A N 1
ATOM 1672 C CA . ALA A 1 214 ? -3.251 0.954 -0.028 1.00 98.81 214 ALA A CA 1
ATOM 1673 C C . ALA A 1 214 ? -3.444 -0.086 1.072 1.00 98.81 214 ALA A C 1
ATOM 1675 O O . ALA A 1 214 ? -3.877 -1.202 0.783 1.00 98.81 214 ALA A O 1
ATOM 1676 N N . VAL A 1 215 ? -3.183 0.281 2.323 1.00 98.38 215 VAL A N 1
ATOM 1677 C CA . VAL A 1 215 ? -3.342 -0.620 3.472 1.00 98.38 215 VAL A CA 1
ATOM 1678 C C . VAL A 1 215 ? -4.480 -0.171 4.377 1.00 98.38 215 VAL A C 1
ATOM 1680 O O . VAL A 1 215 ? -4.740 1.021 4.543 1.00 98.38 215 VAL A O 1
ATOM 1683 N N . TYR A 1 216 ? -5.166 -1.135 4.979 1.00 96.69 216 TYR A N 1
ATOM 1684 C CA . TYR A 1 216 ? -6.259 -0.898 5.916 1.00 96.69 216 TYR A CA 1
ATOM 1685 C C . TYR A 1 216 ? -6.292 -1.974 6.996 1.00 96.69 216 TYR A C 1
ATOM 1687 O O . TYR A 1 216 ? -5.630 -3.002 6.868 1.00 96.69 216 TYR A O 1
ATOM 1695 N N . GLN A 1 217 ? -7.073 -1.742 8.053 1.00 89.25 217 GLN A N 1
ATOM 1696 C CA . GLN A 1 217 ? -7.255 -2.719 9.121 1.00 89.25 217 GLN A CA 1
ATOM 1697 C C . GLN A 1 217 ? -8.734 -3.015 9.374 1.00 89.25 217 GLN A C 1
ATOM 1699 O O . GLN A 1 217 ? -9.579 -2.121 9.329 1.00 89.25 217 GLN A O 1
ATOM 1704 N N . VAL A 1 218 ? -9.032 -4.275 9.689 1.00 85.06 218 VAL A N 1
ATOM 1705 C CA . VAL A 1 218 ? -10.330 -4.729 10.204 1.00 85.06 218 VAL A CA 1
ATOM 1706 C C . VAL A 1 218 ? -10.056 -5.595 11.427 1.00 85.06 218 VAL A C 1
ATOM 1708 O O . VAL A 1 218 ? -9.295 -6.550 11.344 1.00 85.06 218 VAL A O 1
ATOM 1711 N N . ASN A 1 219 ? -10.639 -5.246 12.578 1.00 83.81 219 ASN A N 1
ATOM 1712 C CA . ASN A 1 219 ? -10.452 -5.969 13.847 1.00 83.81 219 ASN A CA 1
ATOM 1713 C C . ASN A 1 219 ? -8.973 -6.184 14.239 1.00 83.81 219 ASN A C 1
ATOM 1715 O O . ASN A 1 219 ? -8.616 -7.227 14.772 1.00 83.81 219 ASN A O 1
ATOM 1719 N N . GLY A 1 220 ? -8.109 -5.208 13.937 1.00 80.62 220 GLY A N 1
ATOM 1720 C CA . GLY A 1 220 ? -6.664 -5.283 14.206 1.00 80.62 220 GLY A CA 1
ATOM 1721 C C . GLY A 1 220 ? -5.845 -6.024 13.143 1.00 80.62 220 GLY A C 1
ATOM 1722 O O . GLY A 1 220 ? -4.624 -5.969 13.180 1.00 80.62 220 GLY A O 1
ATOM 1723 N N . TYR A 1 221 ? -6.482 -6.650 12.151 1.00 87.94 221 TYR A N 1
ATOM 1724 C CA . TYR A 1 221 ? -5.789 -7.361 11.079 1.00 87.94 221 TYR A CA 1
ATOM 1725 C C . TYR A 1 221 ? -5.619 -6.487 9.840 1.00 87.94 221 TYR A C 1
ATOM 1727 O O . TYR A 1 221 ? -6.551 -5.809 9.406 1.00 87.94 221 TYR A O 1
ATOM 1735 N N . TRP A 1 222 ? -4.427 -6.529 9.258 1.00 94.31 222 TRP A N 1
ATOM 1736 C CA . TRP A 1 222 ? -4.017 -5.792 8.072 1.00 94.31 222 TRP A CA 1
ATOM 1737 C C . TRP A 1 222 ? -4.527 -6.441 6.798 1.00 94.31 222 TRP A C 1
ATOM 1739 O O . TRP A 1 222 ? -4.360 -7.642 6.619 1.00 94.31 222 TRP A O 1
ATOM 1749 N N . GLY A 1 223 ? -5.082 -5.632 5.900 1.00 98.25 223 GLY A N 1
ATOM 1750 C CA . GLY A 1 223 ? -5.394 -5.978 4.515 1.00 98.25 223 GLY A CA 1
ATOM 1751 C C . GLY A 1 223 ? -4.832 -4.930 3.557 1.00 98.25 223 GLY A C 1
ATOM 1752 O O . GLY A 1 223 ? -4.330 -3.882 3.978 1.00 98.25 223 GLY A O 1
ATOM 1753 N N . ALA A 1 224 ? -4.918 -5.209 2.260 1.00 98.75 224 ALA A N 1
ATOM 1754 C CA . ALA A 1 224 ? -4.415 -4.306 1.234 1.00 98.75 224 ALA A CA 1
ATOM 1755 C C . ALA A 1 224 ? -5.237 -4.335 -0.055 1.00 98.75 224 ALA A C 1
ATOM 1757 O O . ALA A 1 224 ? -5.888 -5.327 -0.381 1.00 98.75 224 ALA A O 1
ATOM 1758 N N . ILE A 1 225 ? -5.176 -3.233 -0.797 1.00 98.75 225 ILE A N 1
ATOM 1759 C CA . ILE A 1 225 ? -5.799 -3.036 -2.108 1.00 98.75 225 ILE A CA 1
ATOM 1760 C C . ILE A 1 225 ? -4.754 -2.414 -3.030 1.00 98.75 225 ILE A C 1
ATOM 1762 O O . ILE A 1 225 ? -4.036 -1.502 -2.622 1.00 98.75 225 ILE A O 1
ATOM 1766 N N . GLY A 1 226 ? -4.676 -2.865 -4.280 1.00 97.62 226 GLY A N 1
ATOM 1767 C CA . GLY A 1 226 ? -3.681 -2.329 -5.202 1.00 97.62 226 GLY A CA 1
ATOM 1768 C C . GLY A 1 226 ? -3.939 -2.639 -6.666 1.00 97.62 226 GLY A C 1
ATOM 1769 O O . GLY A 1 226 ? -4.708 -3.531 -7.029 1.00 97.62 226 GLY A O 1
ATOM 1770 N N . LYS A 1 227 ? -3.242 -1.892 -7.521 1.00 96.94 227 LYS A N 1
ATOM 1771 C CA . LYS A 1 227 ? -3.174 -2.108 -8.965 1.00 96.94 227 LYS A CA 1
ATOM 1772 C C . LYS A 1 227 ? -1.760 -2.544 -9.313 1.00 96.94 227 LYS A C 1
ATOM 1774 O O . LYS A 1 227 ? -0.809 -1.964 -8.820 1.00 96.94 227 LYS A O 1
ATOM 1779 N N . SER A 1 228 ? -1.607 -3.550 -10.162 1.00 95.75 228 SER A N 1
ATOM 1780 C CA . SER A 1 228 ? -0.285 -3.960 -10.637 1.00 95.75 228 SER A CA 1
ATOM 1781 C C . SER A 1 228 ? -0.374 -4.564 -12.029 1.00 95.75 228 SER A C 1
ATOM 1783 O O . SER A 1 228 ? -1.407 -5.148 -12.395 1.00 95.75 228 SER A O 1
ATOM 1785 N N . ASN A 1 229 ? 0.722 -4.427 -12.778 1.00 92.56 229 ASN A N 1
ATOM 1786 C CA . ASN A 1 229 ? 0.913 -5.098 -14.053 1.00 92.56 229 ASN A CA 1
ATOM 1787 C C . ASN A 1 229 ? 1.051 -6.618 -13.862 1.00 92.56 229 ASN A C 1
ATOM 1789 O O . ASN A 1 229 ? 0.635 -7.385 -14.725 1.00 92.56 229 ASN A O 1
ATOM 1793 N N . PHE A 1 230 ? 1.550 -7.053 -12.697 1.00 94.94 230 PHE A N 1
ATOM 1794 C CA . PHE A 1 230 ? 1.535 -8.450 -12.269 1.00 94.94 230 PHE A CA 1
ATOM 1795 C C . PHE A 1 230 ? 0.301 -8.719 -11.406 1.00 94.94 230 PHE A C 1
ATOM 1797 O O . PHE A 1 230 ? 0.100 -8.116 -10.352 1.00 94.94 230 PHE A O 1
ATOM 1804 N N . THR A 1 231 ? -0.550 -9.655 -11.822 1.00 93.69 231 THR A N 1
ATOM 1805 C CA . THR A 1 231 ? -1.858 -9.852 -11.178 1.00 93.69 231 THR A CA 1
ATOM 1806 C C . THR A 1 231 ? -1.774 -10.387 -9.741 1.00 93.69 231 THR A C 1
ATOM 1808 O O . THR A 1 231 ? -2.725 -10.235 -8.978 1.00 93.69 231 THR A O 1
ATOM 1811 N N . LEU A 1 232 ? -0.652 -11.007 -9.358 1.00 96.00 232 LEU A N 1
ATOM 1812 C CA . LEU A 1 232 ? -0.490 -11.716 -8.079 1.00 96.00 232 LEU A CA 1
ATOM 1813 C C . LEU A 1 232 ? -0.157 -10.791 -6.891 1.00 96.00 232 LEU A C 1
ATOM 1815 O O . LEU A 1 232 ? -0.281 -11.200 -5.732 1.00 96.00 232 LEU A O 1
ATOM 1819 N N . ILE A 1 233 ? 0.213 -9.535 -7.157 1.00 96.94 233 ILE A N 1
ATOM 1820 C CA . ILE A 1 233 ? 0.630 -8.546 -6.146 1.00 96.94 233 ILE A CA 1
ATOM 1821 C C . ILE A 1 233 ? -0.385 -7.395 -5.992 1.00 96.94 233 ILE A C 1
ATOM 1823 O O . ILE A 1 233 ? -0.023 -6.229 -5.842 1.00 96.94 233 ILE A O 1
ATOM 1827 N N . ARG A 1 234 ? -1.681 -7.733 -6.047 1.00 96.75 234 ARG A N 1
ATOM 1828 C CA . ARG A 1 234 ? -2.821 -6.818 -5.823 1.00 96.75 234 ARG A CA 1
ATOM 1829 C C . ARG A 1 234 ? -3.408 -6.984 -4.410 1.00 96.75 234 ARG A C 1
ATOM 1831 O O . ARG A 1 234 ? -2.654 -6.960 -3.451 1.00 96.75 234 ARG A O 1
ATOM 1838 N N . ALA A 1 235 ? -4.727 -7.136 -4.260 1.00 98.00 235 ALA A N 1
ATOM 1839 C CA . ALA A 1 235 ? -5.387 -7.177 -2.953 1.00 98.00 235 ALA A CA 1
ATOM 1840 C C . ALA A 1 235 ? -4.968 -8.340 -2.039 1.00 98.00 235 ALA A C 1
ATOM 1842 O O . ALA A 1 235 ? -4.523 -9.404 -2.485 1.00 98.00 235 ALA A O 1
ATOM 1843 N N . ARG A 1 236 ? -5.194 -8.121 -0.741 1.00 98.50 236 ARG A N 1
ATOM 1844 C CA . ARG A 1 236 ? -5.060 -9.082 0.356 1.00 98.50 236 ARG A CA 1
ATOM 1845 C C . ARG A 1 236 ? -6.175 -8.854 1.374 1.00 98.50 236 ARG A C 1
ATOM 1847 O O . ARG A 1 236 ? -6.416 -7.712 1.769 1.00 98.50 236 ARG A O 1
ATOM 1854 N N . ASP A 1 237 ? -6.820 -9.932 1.810 1.00 97.81 237 ASP A N 1
ATOM 1855 C CA . ASP A 1 237 ? -7.835 -9.870 2.865 1.00 97.81 237 ASP A CA 1
ATOM 1856 C C . ASP A 1 237 ? -7.226 -9.449 4.212 1.00 97.81 237 ASP A C 1
ATOM 1858 O O . ASP A 1 237 ? -6.039 -9.696 4.452 1.00 97.81 237 ASP A O 1
ATOM 1862 N N . PRO A 1 238 ? -8.013 -8.826 5.110 1.00 95.25 238 PRO A N 1
ATOM 1863 C CA . PRO A 1 238 ? -7.526 -8.350 6.393 1.00 95.25 238 PRO A CA 1
ATOM 1864 C C . PRO A 1 238 ? -7.376 -9.502 7.396 1.00 95.25 238 PRO A C 1
ATOM 1866 O O . PRO A 1 238 ? -8.179 -9.638 8.314 1.00 95.25 238 PRO A O 1
ATOM 1869 N N . VAL A 1 239 ? -6.374 -10.360 7.192 1.00 97.50 239 VAL A N 1
ATOM 1870 C CA . VAL A 1 239 ? -6.103 -11.556 8.019 1.00 97.50 239 VAL A CA 1
ATOM 1871 C C . VAL A 1 239 ? -4.693 -11.577 8.619 1.00 97.50 239 VAL A C 1
ATOM 1873 O O . VAL A 1 239 ? -4.345 -12.508 9.341 1.00 97.50 239 VAL A O 1
ATOM 1876 N N . TYR A 1 240 ? -3.876 -10.560 8.338 1.00 93.81 240 TYR A N 1
ATOM 1877 C CA . TYR A 1 240 ? -2.470 -10.496 8.744 1.00 93.81 240 TYR A CA 1
ATOM 1878 C C . TYR A 1 240 ? -2.323 -9.705 10.048 1.00 93.81 240 TYR A C 1
ATOM 1880 O O . TYR A 1 240 ? -2.827 -8.590 10.149 1.00 93.81 240 TYR A O 1
ATOM 1888 N N . ARG A 1 241 ? -1.646 -10.253 11.062 1.00 78.44 241 ARG A N 1
ATOM 1889 C CA . ARG A 1 241 ? -1.546 -9.616 12.392 1.00 78.44 241 ARG A CA 1
ATOM 1890 C C . ARG A 1 241 ? -0.587 -8.438 12.407 1.00 78.44 241 ARG A C 1
ATOM 1892 O O . ARG A 1 241 ? -0.785 -7.488 13.152 1.00 78.44 241 ARG A O 1
ATOM 1899 N N . SER A 1 242 ? 0.449 -8.497 11.579 1.00 85.44 242 SER A N 1
ATOM 1900 C CA . SER A 1 242 ? 1.439 -7.434 11.452 1.00 85.44 242 SER A CA 1
ATOM 1901 C C . SER A 1 242 ? 1.555 -6.959 10.012 1.00 85.44 242 SER A C 1
ATOM 1903 O O . SER A 1 242 ? 1.252 -7.681 9.057 1.00 85.44 242 SER A O 1
ATOM 1905 N N . LEU A 1 243 ? 2.067 -5.740 9.849 1.00 87.94 243 LEU A N 1
ATOM 1906 C CA . LEU A 1 243 ? 2.407 -5.225 8.531 1.00 87.94 243 LEU A CA 1
ATOM 1907 C C . LEU A 1 243 ? 3.437 -6.126 7.840 1.00 87.94 243 LEU A C 1
ATOM 1909 O O . LEU A 1 243 ? 3.307 -6.398 6.652 1.00 87.94 243 LEU A O 1
ATOM 1913 N N . ARG A 1 244 ? 4.421 -6.648 8.584 1.00 91.62 244 ARG A N 1
ATOM 1914 C CA . ARG A 1 244 ? 5.423 -7.569 8.038 1.00 91.62 244 ARG A CA 1
ATOM 1915 C C . ARG A 1 244 ? 4.778 -8.834 7.477 1.00 91.62 244 ARG A C 1
ATOM 1917 O O . ARG A 1 244 ? 5.139 -9.245 6.381 1.00 91.62 244 ARG A O 1
ATOM 1924 N N . GLU A 1 245 ? 3.829 -9.442 8.188 1.00 94.06 245 GLU A N 1
ATOM 1925 C CA . GLU A 1 245 ? 3.086 -10.606 7.684 1.00 94.06 245 GLU A CA 1
ATOM 1926 C C . GLU A 1 245 ? 2.352 -10.284 6.375 1.00 94.06 245 GLU A C 1
ATOM 1928 O O . GLU A 1 245 ? 2.453 -11.047 5.411 1.00 94.06 245 GLU A O 1
ATOM 1933 N N . LEU A 1 246 ? 1.685 -9.125 6.307 1.00 97.50 246 LEU A N 1
ATOM 1934 C CA . LEU A 1 246 ? 1.041 -8.657 5.081 1.00 97.50 246 LEU A CA 1
ATOM 1935 C C . LEU A 1 246 ? 2.066 -8.497 3.947 1.00 97.50 246 LEU A C 1
ATOM 1937 O O . LEU A 1 246 ? 1.833 -9.005 2.852 1.00 97.50 246 LEU A O 1
ATOM 1941 N N . MET A 1 247 ? 3.207 -7.849 4.192 1.00 97.31 247 MET A N 1
ATOM 1942 C CA . MET A 1 247 ? 4.246 -7.630 3.175 1.00 97.31 247 MET A CA 1
ATOM 1943 C C . MET A 1 247 ? 4.893 -8.938 2.707 1.00 97.31 247 MET A C 1
ATOM 1945 O O . MET A 1 247 ? 5.104 -9.135 1.511 1.00 97.31 247 MET A O 1
ATOM 1949 N N . MET A 1 248 ? 5.122 -9.888 3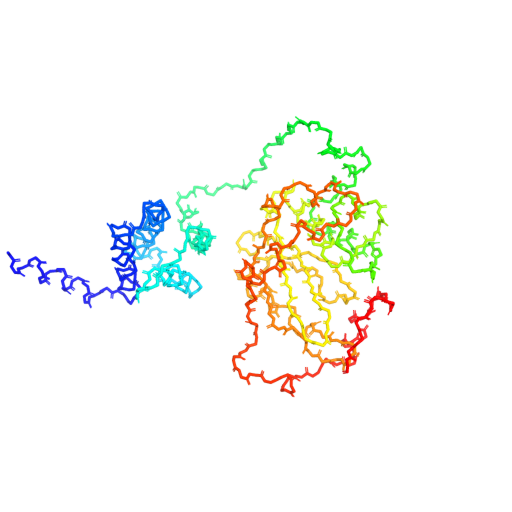.615 1.00 96.69 248 MET A N 1
ATOM 1950 C CA . MET A 1 248 ? 5.640 -11.214 3.266 1.00 96.69 248 MET A CA 1
ATOM 1951 C C . MET A 1 248 ? 4.686 -12.006 2.363 1.00 96.69 248 MET A C 1
ATOM 1953 O O . MET A 1 248 ? 5.151 -12.821 1.572 1.00 96.69 248 MET A O 1
ATOM 1957 N N . SER A 1 249 ? 3.376 -11.730 2.393 1.00 98.00 249 SER A N 1
ATOM 1958 C CA . SER A 1 249 ? 2.409 -12.347 1.468 1.00 98.00 249 SER A CA 1
ATOM 1959 C C . SER A 1 249 ? 2.598 -11.940 -0.004 1.00 98.00 249 SER A C 1
ATOM 1961 O O . SER A 1 249 ? 2.005 -12.548 -0.901 1.00 98.00 249 SER A O 1
ATOM 1963 N N . TYR A 1 250 ? 3.397 -10.904 -0.273 1.00 97.94 250 TYR A N 1
ATOM 1964 C CA . TYR A 1 250 ? 3.772 -10.484 -1.623 1.00 97.94 250 TYR A CA 1
ATOM 1965 C C . TYR A 1 250 ? 5.102 -11.089 -2.065 1.00 97.94 250 TYR A C 1
ATOM 1967 O O . TYR A 1 250 ? 5.266 -11.353 -3.250 1.00 97.94 250 TYR A O 1
ATOM 1975 N N . PHE A 1 251 ? 6.018 -11.349 -1.128 1.00 96.19 251 PHE A N 1
ATOM 1976 C CA . PHE A 1 251 ? 7.417 -11.688 -1.400 1.00 96.19 251 PHE A CA 1
ATOM 1977 C C . PHE A 1 251 ? 7.603 -12.815 -2.427 1.00 96.19 251 PHE A C 1
ATOM 1979 O O . PHE A 1 251 ? 8.345 -12.657 -3.393 1.00 96.19 251 PHE A O 1
ATOM 1986 N N . ASP A 1 252 ? 6.904 -13.943 -2.267 1.00 94.75 252 ASP A N 1
ATOM 1987 C CA . ASP A 1 252 ? 7.045 -15.085 -3.184 1.00 94.75 252 ASP A CA 1
ATOM 1988 C C . ASP A 1 252 ? 6.462 -14.836 -4.582 1.00 94.75 252 ASP A C 1
ATOM 1990 O O . ASP A 1 252 ? 6.827 -15.528 -5.536 1.00 94.75 252 ASP A O 1
ATOM 1994 N N . PHE A 1 253 ? 5.588 -13.838 -4.710 1.00 97.06 253 PHE A N 1
ATOM 1995 C CA . PHE A 1 253 ? 4.940 -13.439 -5.956 1.00 97.06 253 PHE A CA 1
ATOM 1996 C C . PHE A 1 253 ? 5.533 -12.167 -6.568 1.00 97.06 253 PHE A C 1
ATOM 1998 O O . PHE A 1 253 ? 5.071 -11.729 -7.620 1.00 97.06 253 PHE A O 1
ATOM 2005 N N . TYR A 1 254 ? 6.552 -11.595 -5.928 1.00 97.06 254 TYR A N 1
ATOM 2006 C CA . TYR A 1 254 ? 7.243 -10.401 -6.382 1.00 97.06 254 TYR A CA 1
ATOM 2007 C C . TYR A 1 254 ? 8.515 -10.813 -7.130 1.00 97.06 254 TYR A C 1
ATOM 2009 O O . TYR A 1 254 ? 9.562 -11.091 -6.535 1.00 97.06 254 TYR A O 1
ATOM 2017 N N . PHE A 1 255 ? 8.394 -10.919 -8.450 1.00 96.75 255 PHE A N 1
ATOM 2018 C CA . PHE A 1 255 ? 9.465 -11.363 -9.331 1.00 96.75 255 PHE A CA 1
ATOM 2019 C C . PHE A 1 255 ? 9.373 -10.698 -10.705 1.00 96.75 255 PHE A C 1
ATOM 2021 O O . PHE A 1 255 ? 8.282 -10.430 -11.208 1.00 96.75 255 PHE A O 1
ATOM 2028 N N . ASN A 1 256 ? 10.527 -10.539 -11.350 1.00 96.25 256 ASN A N 1
ATOM 2029 C CA . ASN A 1 256 ? 10.619 -9.901 -12.659 1.00 96.25 256 ASN A CA 1
ATOM 2030 C C . ASN A 1 256 ? 10.283 -10.867 -13.815 1.00 96.25 256 ASN A C 1
ATOM 2032 O O . ASN A 1 256 ? 10.077 -12.074 -13.645 1.00 96.25 256 ASN A O 1
ATOM 2036 N N . THR A 1 257 ? 10.300 -10.361 -15.050 1.00 96.00 257 THR A N 1
ATOM 2037 C CA . THR A 1 257 ? 10.020 -11.159 -16.262 1.00 96.00 257 THR A CA 1
ATOM 2038 C C . THR A 1 257 ? 11.051 -12.268 -16.543 1.00 96.00 257 THR A C 1
ATOM 2040 O O . THR A 1 257 ? 10.757 -13.192 -17.305 1.00 96.00 257 THR A O 1
ATOM 2043 N N . LYS A 1 258 ? 12.223 -12.250 -15.885 1.00 96.44 258 LYS A N 1
ATOM 2044 C CA . LYS A 1 258 ? 13.220 -13.341 -15.885 1.00 96.44 258 LYS A CA 1
ATOM 2045 C C . LYS A 1 258 ? 12.987 -14.386 -14.783 1.00 96.44 258 LYS A C 1
ATOM 2047 O O . LYS A 1 258 ? 13.700 -15.392 -14.753 1.00 96.44 258 LYS A O 1
ATOM 2052 N N . ARG A 1 259 ? 11.929 -14.232 -13.971 1.00 96.75 259 ARG A N 1
ATOM 2053 C CA . ARG A 1 259 ? 11.531 -15.092 -12.834 1.00 96.75 259 ARG A CA 1
ATOM 2054 C C . ARG A 1 259 ? 12.398 -14.919 -11.586 1.00 96.75 259 ARG A C 1
ATOM 2056 O O . ARG A 1 259 ? 12.357 -15.771 -10.699 1.00 96.75 259 ARG A O 1
ATOM 2063 N N . GLU A 1 260 ? 13.189 -13.860 -11.514 1.00 96.06 260 GLU A N 1
ATOM 2064 C CA . GLU A 1 260 ? 14.045 -13.576 -10.364 1.00 96.06 260 GLU A CA 1
ATOM 2065 C C . GLU A 1 260 ? 13.211 -12.879 -9.288 1.00 96.06 260 GLU A C 1
ATOM 2067 O O . GLU A 1 260 ? 12.540 -11.892 -9.586 1.00 96.06 260 GLU A O 1
ATOM 2072 N N . LYS A 1 261 ? 13.235 -13.384 -8.047 1.00 95.56 261 LYS A N 1
ATOM 2073 C CA . LYS A 1 261 ? 12.584 -12.703 -6.919 1.00 95.56 261 LYS A CA 1
ATOM 2074 C C . LYS A 1 261 ? 13.318 -11.401 -6.622 1.00 95.56 261 LYS A C 1
ATOM 2076 O O . LYS A 1 261 ? 14.529 -11.420 -6.399 1.00 95.56 261 LYS A O 1
ATOM 2081 N N . SER A 1 262 ? 12.578 -10.301 -6.602 1.00 94.75 262 SER A N 1
ATOM 2082 C CA . SER A 1 262 ? 13.145 -8.952 -6.694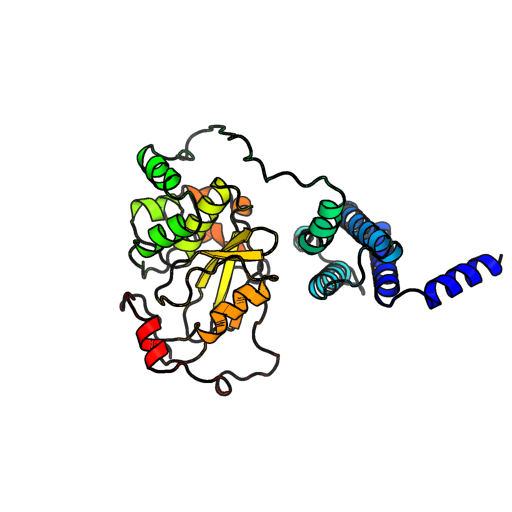 1.00 94.75 262 SER A CA 1
ATOM 2083 C C . SER A 1 262 ? 12.847 -8.063 -5.487 1.00 94.75 262 SER A C 1
ATOM 2085 O O . SER A 1 262 ? 13.574 -7.094 -5.290 1.00 94.75 262 SER A O 1
ATOM 2087 N N . MET A 1 263 ? 11.853 -8.386 -4.649 1.00 95.44 263 MET A N 1
ATOM 2088 C CA . MET A 1 263 ? 11.490 -7.569 -3.480 1.00 95.44 263 MET A CA 1
ATOM 2089 C C . MET A 1 263 ? 12.623 -7.495 -2.442 1.00 95.44 263 MET A C 1
ATOM 2091 O O . MET A 1 263 ? 13.139 -8.511 -1.964 1.00 95.44 263 MET A O 1
ATOM 2095 N N . MET A 1 264 ? 12.976 -6.266 -2.072 1.00 93.00 264 MET A N 1
ATOM 2096 C CA . MET A 1 264 ? 14.083 -5.921 -1.174 1.00 93.00 264 MET A CA 1
ATOM 2097 C C . MET A 1 264 ? 13.589 -5.497 0.207 1.00 93.00 264 MET A C 1
ATOM 2099 O O . MET A 1 264 ? 14.158 -5.902 1.227 1.00 93.00 264 MET A O 1
ATOM 2103 N N . GLY A 1 265 ? 12.499 -4.732 0.240 1.00 93.25 265 GLY A N 1
ATOM 2104 C CA . GLY A 1 265 ? 11.943 -4.159 1.455 1.00 93.25 265 GLY A CA 1
ATOM 2105 C C . GLY A 1 265 ? 10.590 -3.495 1.234 1.00 93.25 265 GLY A C 1
ATOM 2106 O O . GLY A 1 265 ? 10.023 -3.563 0.144 1.00 93.25 265 GLY A O 1
ATOM 2107 N N . TYR A 1 266 ? 10.070 -2.874 2.286 1.00 96.12 266 TYR A N 1
ATOM 2108 C CA . TYR A 1 266 ? 8.812 -2.125 2.275 1.00 96.12 266 TYR A CA 1
ATOM 2109 C C . TYR A 1 266 ? 8.886 -0.907 3.198 1.00 96.12 266 TYR A C 1
ATOM 2111 O O . TYR A 1 266 ? 9.709 -0.874 4.111 1.00 96.12 266 TYR A O 1
ATOM 2119 N N . THR A 1 267 ? 8.028 0.089 2.995 1.00 92.94 267 THR A N 1
ATOM 2120 C CA . THR A 1 267 ? 7.949 1.261 3.884 1.00 92.94 267 THR A CA 1
ATOM 2121 C C . THR A 1 267 ? 7.023 1.016 5.076 1.00 92.94 267 THR A C 1
ATOM 2123 O O . THR A 1 267 ? 6.114 0.185 5.027 1.00 92.94 267 THR A O 1
ATOM 2126 N N . ARG A 1 268 ? 7.141 1.824 6.136 1.00 88.44 268 ARG A N 1
ATOM 2127 C CA . ARG A 1 268 ? 6.010 1.998 7.066 1.00 88.44 268 ARG A CA 1
ATOM 2128 C C . ARG A 1 268 ? 4.794 2.601 6.332 1.00 88.44 268 ARG A C 1
ATOM 2130 O O . ARG A 1 268 ? 4.966 3.193 5.261 1.00 88.44 268 ARG A O 1
ATOM 2137 N N . PRO A 1 269 ? 3.567 2.469 6.870 1.00 90.62 269 PRO A N 1
ATOM 2138 C CA . PRO A 1 269 ? 2.383 3.064 6.265 1.00 90.62 269 PRO A CA 1
ATOM 2139 C C . PRO A 1 269 ? 2.508 4.589 6.215 1.00 90.62 269 PRO A C 1
ATOM 2141 O O . PRO A 1 269 ? 2.570 5.255 7.244 1.00 90.62 269 PRO A O 1
ATOM 2144 N N . PHE A 1 270 ? 2.518 5.149 5.014 1.00 93.81 270 PHE A N 1
ATOM 2145 C CA . PHE A 1 270 ? 2.607 6.582 4.792 1.00 93.81 270 PHE A CA 1
ATOM 2146 C C . PHE A 1 270 ? 1.206 7.191 4.705 1.00 93.81 270 PHE A C 1
ATOM 2148 O O . PHE A 1 270 ? 0.399 6.783 3.870 1.00 93.81 270 PHE A O 1
ATOM 2155 N N . ASN A 1 271 ? 0.901 8.158 5.574 1.00 92.81 271 ASN A N 1
ATOM 2156 C CA . ASN A 1 271 ? -0.392 8.843 5.607 1.00 92.81 271 ASN A CA 1
ATOM 2157 C C . ASN A 1 271 ? -0.423 10.027 4.627 1.00 92.81 271 ASN A C 1
ATOM 2159 O O . ASN A 1 271 ? 0.241 11.040 4.851 1.00 92.81 271 ASN A O 1
ATOM 2163 N N . LEU A 1 272 ? -1.259 9.927 3.591 1.00 93.19 272 LEU A N 1
ATOM 2164 C CA . LEU A 1 272 ? -1.369 10.938 2.537 1.00 93.19 272 LEU A CA 1
ATOM 2165 C C . LEU A 1 272 ? -1.922 12.284 3.022 1.00 93.19 272 LEU A C 1
ATOM 2167 O O . LEU A 1 272 ? -1.641 13.305 2.398 1.00 93.19 272 LEU A O 1
ATOM 2171 N N . GLU A 1 273 ? -2.634 12.347 4.154 1.00 89.56 273 GLU A N 1
ATOM 2172 C CA . GLU A 1 273 ? -3.099 13.632 4.713 1.00 89.56 273 GLU A CA 1
ATOM 2173 C C . GLU A 1 273 ? -1.938 14.578 5.083 1.00 89.56 273 GLU A C 1
ATOM 2175 O O . GLU A 1 273 ? -2.139 15.785 5.197 1.00 89.56 273 GLU A O 1
ATOM 2180 N N . ARG A 1 274 ? -0.702 14.066 5.195 1.00 88.25 274 ARG A N 1
ATOM 2181 C CA . ARG A 1 274 ? 0.511 14.875 5.412 1.00 88.25 274 ARG A CA 1
ATOM 2182 C C . ARG A 1 274 ? 0.941 15.683 4.183 1.00 88.25 274 ARG A C 1
ATOM 2184 O O . ARG A 1 274 ? 1.787 16.560 4.305 1.00 88.25 274 ARG A O 1
ATOM 2191 N N . THR A 1 275 ? 0.376 15.390 3.013 1.00 87.19 275 THR A N 1
ATOM 2192 C CA . THR A 1 275 ? 0.826 15.919 1.713 1.00 87.19 275 THR A CA 1
ATOM 2193 C C . THR A 1 275 ? -0.110 16.987 1.132 1.00 87.19 275 THR A C 1
ATOM 2195 O O . THR A 1 275 ? -0.033 17.337 -0.041 1.00 87.19 275 THR A O 1
ATOM 2198 N N . GLY A 1 276 ? -1.026 17.525 1.943 1.00 89.25 276 GLY A N 1
ATOM 2199 C CA . GLY A 1 276 ? -2.023 18.494 1.486 1.00 89.25 276 GLY A CA 1
ATOM 2200 C C . GLY A 1 276 ? -3.206 17.825 0.780 1.00 89.25 276 GLY A C 1
ATOM 2201 O O . GLY A 1 276 ? -3.656 16.759 1.194 1.00 89.25 276 GLY A O 1
ATOM 2202 N N . GLN A 1 277 ? -3.768 18.471 -0.247 1.00 92.50 277 GLN A N 1
ATOM 2203 C CA . GLN A 1 277 ? -4.973 17.991 -0.950 1.00 92.50 277 GLN A CA 1
ATOM 2204 C C . GLN A 1 277 ? -4.724 17.622 -2.423 1.00 92.50 277 GLN A C 1
ATOM 2206 O O . GLN A 1 277 ? -5.612 17.059 -3.067 1.00 92.50 277 GLN A O 1
ATOM 2211 N N . ASP A 1 278 ? -3.538 17.898 -2.966 1.00 94.44 278 ASP A N 1
ATOM 2212 C CA . ASP A 1 278 ? -3.256 17.709 -4.395 1.00 94.44 278 ASP A CA 1
ATOM 2213 C C . ASP A 1 278 ? -3.254 16.234 -4.804 1.00 94.44 278 ASP A C 1
ATOM 2215 O O . ASP A 1 278 ? -3.742 15.893 -5.882 1.00 94.44 278 ASP A O 1
ATOM 2219 N N . TRP A 1 279 ? -2.884 15.332 -3.891 1.00 95.81 279 TRP A N 1
ATOM 2220 C CA . TRP A 1 279 ? -3.038 13.888 -4.086 1.00 95.81 279 TRP A CA 1
ATOM 2221 C C . TRP A 1 279 ? -4.495 13.459 -4.349 1.00 95.81 279 TRP A C 1
ATOM 2223 O O . TRP A 1 279 ? -4.738 12.408 -4.945 1.00 95.81 279 TRP A O 1
ATOM 2233 N N . LYS A 1 280 ? -5.487 14.275 -3.958 1.00 96.75 280 LYS A N 1
ATOM 2234 C CA . LYS A 1 280 ? -6.907 14.062 -4.279 1.00 96.75 280 LYS A CA 1
ATOM 2235 C C . LYS A 1 280 ? -7.297 14.734 -5.595 1.00 96.75 280 LYS A C 1
ATOM 2237 O O . LYS A 1 280 ? -7.979 14.119 -6.414 1.00 96.75 280 LYS A O 1
ATOM 2242 N N . PHE A 1 281 ? -6.913 15.994 -5.789 1.00 95.94 281 PHE A N 1
ATOM 2243 C CA . PHE A 1 281 ? -7.595 16.876 -6.745 1.00 95.94 281 PHE A CA 1
ATOM 2244 C C . PHE A 1 281 ? -6.754 17.371 -7.918 1.00 95.94 281 PHE A C 1
ATOM 2246 O O . PHE A 1 281 ? -7.342 17.947 -8.841 1.00 95.94 281 PHE A O 1
ATOM 2253 N N . ALA A 1 282 ? -5.434 17.177 -7.905 1.00 93.81 282 ALA A N 1
ATOM 2254 C CA . ALA A 1 282 ? -4.570 17.652 -8.979 1.00 93.81 282 ALA A CA 1
ATOM 2255 C C . ALA A 1 282 ? -4.970 17.030 -10.323 1.00 93.81 282 ALA A C 1
ATOM 2257 O O . ALA A 1 282 ? -5.335 15.857 -10.399 1.00 93.81 282 ALA A O 1
ATOM 2258 N N . GLU A 1 283 ? -4.932 17.824 -11.390 1.00 88.75 283 GLU A N 1
ATOM 2259 C CA . GLU A 1 283 ? -5.196 17.326 -12.746 1.00 88.75 283 GLU A CA 1
ATOM 2260 C C . GLU A 1 283 ? -3.925 16.811 -13.430 1.00 88.75 283 GLU A C 1
ATOM 2262 O O . GLU A 1 283 ? -4.016 15.981 -14.331 1.00 88.75 283 GLU A O 1
ATOM 2267 N N . GLY A 1 284 ? -2.762 17.295 -12.990 1.00 86.25 284 GLY A N 1
ATOM 2268 C CA . GLY A 1 284 ? -1.452 16.874 -13.470 1.00 86.25 284 GLY A CA 1
ATOM 2269 C C . GLY A 1 284 ? -0.781 15.823 -12.578 1.00 86.25 284 GLY A C 1
ATOM 2270 O O . GLY A 1 284 ? -1.386 15.361 -11.602 1.00 86.25 284 GLY A O 1
ATOM 2271 N N . PRO A 1 285 ? 0.464 15.459 -12.924 1.00 89.69 285 PRO A N 1
ATOM 2272 C CA . PRO A 1 285 ? 1.308 14.589 -12.114 1.00 89.69 285 PRO A CA 1
ATOM 2273 C C . PRO A 1 285 ? 1.554 15.151 -10.701 1.00 89.69 285 PRO A C 1
ATOM 2275 O O . PRO A 1 285 ? 1.513 16.368 -10.498 1.00 89.69 285 PRO A O 1
ATOM 2278 N N . ILE A 1 286 ? 1.749 14.267 -9.717 1.00 93.75 286 ILE A N 1
ATOM 2279 C CA . ILE A 1 286 ? 1.845 14.605 -8.281 1.00 93.75 286 ILE A CA 1
ATOM 2280 C C . ILE A 1 286 ? 3.127 14.087 -7.606 1.00 93.75 286 ILE A C 1
ATOM 2282 O O . ILE A 1 286 ? 3.134 13.833 -6.404 1.00 93.75 286 ILE A O 1
ATOM 2286 N N . GLU A 1 287 ? 4.219 13.919 -8.343 1.00 90.88 287 GLU A N 1
ATOM 2287 C CA . GLU A 1 287 ? 5.505 13.452 -7.804 1.00 90.88 287 GLU A CA 1
ATOM 2288 C C . GLU A 1 287 ? 5.998 14.366 -6.671 1.00 90.88 287 GLU A C 1
ATOM 2290 O O . GLU A 1 287 ? 6.342 13.892 -5.590 1.00 90.88 287 GLU A O 1
ATOM 2295 N N . ASP A 1 288 ? 5.907 15.687 -6.852 1.00 89.19 288 ASP A N 1
ATOM 2296 C CA . ASP A 1 288 ? 6.299 16.670 -5.830 1.00 89.19 288 ASP A CA 1
ATOM 2297 C C . ASP A 1 288 ? 5.476 16.556 -4.534 1.00 89.19 288 ASP A C 1
ATOM 2299 O O . ASP A 1 288 ? 5.967 16.870 -3.445 1.00 89.19 288 ASP A O 1
ATOM 2303 N N . VAL A 1 289 ? 4.229 16.081 -4.633 1.00 90.38 289 VAL A N 1
ATOM 2304 C CA . VAL A 1 289 ? 3.343 15.832 -3.482 1.00 90.38 289 VAL A CA 1
ATOM 2305 C C . VAL A 1 289 ? 3.832 14.624 -2.680 1.00 90.38 289 VAL A C 1
ATOM 2307 O O . VAL A 1 289 ? 3.677 14.585 -1.460 1.00 90.38 289 VAL A O 1
ATOM 2310 N N . LEU A 1 290 ? 4.456 13.654 -3.353 1.00 92.06 290 LEU A N 1
ATOM 2311 C CA . LEU A 1 290 ? 4.953 12.405 -2.776 1.00 92.06 290 LEU A CA 1
ATOM 2312 C C . LEU A 1 290 ? 6.456 12.408 -2.476 1.00 92.06 290 LEU A C 1
ATOM 2314 O O . LEU A 1 290 ? 6.982 11.395 -2.025 1.00 92.06 290 LEU A O 1
ATOM 2318 N N . LYS A 1 291 ? 7.136 13.552 -2.591 1.00 89.25 291 LYS A N 1
ATOM 2319 C CA . LYS A 1 291 ? 8.575 13.671 -2.300 1.00 89.25 291 LYS A CA 1
ATOM 2320 C C . LYS A 1 291 ? 8.995 13.090 -0.942 1.00 89.25 291 LYS A C 1
ATOM 2322 O O . LYS A 1 291 ? 10.062 12.505 -0.831 1.00 89.25 291 LYS A O 1
ATOM 2327 N N . ASP A 1 292 ? 8.158 13.226 0.090 1.00 85.06 292 ASP A N 1
ATOM 2328 C CA . ASP A 1 292 ? 8.451 12.714 1.436 1.00 85.06 292 ASP A CA 1
ATOM 2329 C C . ASP A 1 292 ? 8.244 11.197 1.546 1.00 85.06 292 ASP A C 1
ATOM 2331 O O . ASP A 1 292 ? 8.855 10.546 2.394 1.00 85.06 292 ASP A O 1
ATOM 2335 N N . PHE A 1 293 ? 7.378 10.636 0.704 1.00 87.56 293 PHE A N 1
ATOM 2336 C CA . PHE A 1 293 ? 7.211 9.194 0.572 1.00 87.56 293 PHE A CA 1
ATOM 2337 C C . PHE A 1 293 ? 8.426 8.571 -0.130 1.00 87.56 293 PHE A C 1
ATOM 2339 O O . PHE A 1 293 ? 8.907 7.533 0.313 1.00 87.56 293 PHE A O 1
ATOM 2346 N N . ASP A 1 294 ? 8.948 9.225 -1.171 1.00 84.25 294 ASP A N 1
ATOM 2347 C CA . ASP A 1 294 ? 10.112 8.741 -1.927 1.00 84.25 294 ASP A CA 1
ATOM 2348 C C . ASP A 1 294 ? 11.459 9.025 -1.223 1.00 84.25 294 ASP A C 1
ATOM 2350 O O . ASP A 1 294 ? 12.484 8.415 -1.542 1.00 84.25 294 ASP A O 1
ATOM 2354 N N . ASP A 1 295 ? 11.485 9.935 -0.244 1.00 83.69 295 ASP A N 1
ATOM 2355 C CA . ASP A 1 295 ? 12.677 10.241 0.547 1.00 83.69 295 ASP A CA 1
ATOM 2356 C C . ASP A 1 295 ? 12.955 9.141 1.583 1.00 83.69 295 ASP A C 1
ATOM 2358 O O . ASP A 1 295 ? 12.318 9.067 2.633 1.00 83.69 295 ASP A O 1
ATOM 2362 N N . VAL A 1 296 ? 13.982 8.328 1.326 1.00 72.19 296 VAL A N 1
ATOM 2363 C CA . VAL A 1 296 ? 14.417 7.219 2.195 1.00 72.19 296 VAL A CA 1
ATOM 2364 C C . VAL A 1 296 ? 14.787 7.671 3.613 1.00 72.19 296 VAL A C 1
ATOM 2366 O O . VAL A 1 296 ? 14.689 6.877 4.548 1.00 72.19 296 VAL A O 1
ATOM 2369 N N . LYS A 1 297 ? 15.202 8.928 3.816 1.00 70.06 297 LYS A N 1
ATOM 2370 C CA . LYS A 1 297 ? 15.474 9.442 5.168 1.00 70.06 297 LYS A CA 1
ATOM 2371 C C . LYS A 1 297 ? 14.184 9.647 5.955 1.00 70.06 297 LYS A C 1
ATOM 2373 O O . LYS A 1 297 ? 14.171 9.439 7.163 1.00 70.06 297 LYS A O 1
ATOM 2378 N N . LYS A 1 298 ? 13.108 10.046 5.274 1.00 70.69 298 LYS A N 1
ATOM 2379 C CA . LYS A 1 298 ? 11.794 10.313 5.878 1.00 70.69 298 LYS A CA 1
ATOM 2380 C C . LYS A 1 298 ? 10.923 9.063 5.946 1.00 70.69 298 LYS A C 1
ATOM 2382 O O . LYS A 1 298 ? 10.171 8.883 6.903 1.00 70.69 298 LYS A O 1
ATOM 2387 N N . THR A 1 299 ? 11.051 8.202 4.945 1.00 75.62 299 THR A N 1
ATOM 2388 C CA . THR A 1 299 ? 10.292 6.968 4.776 1.00 75.62 299 THR A CA 1
ATOM 2389 C C . THR A 1 299 ? 11.272 5.820 4.494 1.00 75.62 299 THR A C 1
ATOM 2391 O O . THR A 1 299 ? 11.476 5.428 3.345 1.00 75.62 299 THR A O 1
ATOM 2394 N N . PRO A 1 300 ? 11.931 5.279 5.534 1.00 77.06 300 PRO A N 1
ATOM 2395 C CA . PRO A 1 300 ? 12.961 4.267 5.355 1.00 77.06 300 PRO A CA 1
ATOM 2396 C C . PRO A 1 300 ? 12.390 2.920 4.906 1.00 77.06 300 PRO A C 1
ATOM 2398 O O . PRO A 1 300 ? 11.302 2.498 5.315 1.00 77.06 300 PRO A O 1
ATOM 2401 N N . TRP A 1 301 ? 13.185 2.211 4.106 1.00 86.50 301 TRP A N 1
ATOM 2402 C CA . TRP A 1 301 ? 12.900 0.850 3.664 1.00 86.50 301 TRP A CA 1
ATOM 2403 C C . TRP A 1 301 ? 13.252 -0.167 4.750 1.00 86.50 301 TRP A C 1
ATOM 2405 O O . TRP A 1 301 ? 14.403 -0.286 5.170 1.00 86.50 301 TRP A O 1
ATOM 2415 N N . ILE A 1 302 ? 12.261 -0.949 5.169 1.00 87.75 302 ILE A N 1
ATOM 2416 C CA . ILE A 1 302 ? 12.423 -2.080 6.078 1.00 87.75 302 ILE A CA 1
ATOM 2417 C C . ILE A 1 302 ? 12.776 -3.317 5.239 1.00 87.75 302 ILE A C 1
ATOM 2419 O O . ILE A 1 302 ? 11.972 -3.722 4.393 1.00 87.75 302 ILE A O 1
ATOM 2423 N N . PRO A 1 303 ? 13.948 -3.944 5.441 1.00 89.44 303 PRO A N 1
ATOM 2424 C CA . PRO A 1 303 ? 14.361 -5.097 4.653 1.00 89.44 303 PRO A CA 1
ATOM 2425 C C . PRO A 1 303 ? 13.493 -6.325 4.958 1.00 89.44 303 PRO A C 1
ATOM 2427 O O . PRO A 1 303 ? 13.225 -6.648 6.115 1.00 89.44 303 PRO A O 1
ATOM 2430 N N . VAL A 1 304 ? 13.092 -7.064 3.919 1.00 90.50 304 VAL A N 1
ATOM 2431 C CA . VAL A 1 304 ? 12.329 -8.323 4.091 1.00 90.50 304 VAL A CA 1
ATOM 2432 C C . VAL A 1 304 ? 13.208 -9.558 4.167 1.00 90.50 304 VAL A C 1
ATOM 2434 O O . VAL A 1 304 ? 12.820 -10.570 4.756 1.00 90.50 304 VAL A O 1
ATOM 2437 N N . ARG A 1 305 ? 14.401 -9.479 3.578 1.00 86.44 305 ARG A N 1
ATOM 2438 C CA . ARG A 1 305 ? 15.349 -10.590 3.526 1.00 86.44 305 ARG A CA 1
ATOM 2439 C C . ARG A 1 305 ? 16.251 -10.573 4.763 1.00 86.44 305 ARG A C 1
ATOM 2441 O O . ARG A 1 305 ? 16.664 -9.493 5.184 1.00 86.44 305 ARG A O 1
ATOM 2448 N N . PRO A 1 306 ? 16.612 -11.746 5.313 1.00 82.12 306 PRO A N 1
ATOM 2449 C CA . PRO A 1 306 ? 17.610 -11.826 6.369 1.00 82.12 306 PRO A CA 1
ATOM 2450 C C . PRO A 1 306 ? 18.954 -11.218 5.933 1.00 82.12 306 PRO A C 1
ATOM 2452 O O . PRO A 1 306 ? 19.329 -11.350 4.758 1.00 82.12 306 PRO A O 1
ATOM 2455 N N . PRO A 1 307 ? 19.718 -10.617 6.862 1.00 78.81 307 PRO A N 1
ATOM 2456 C CA . PRO A 1 307 ? 21.070 -10.149 6.581 1.00 78.81 307 PRO A CA 1
ATOM 2457 C C . PRO A 1 307 ? 21.938 -11.251 5.952 1.00 78.81 307 PRO A C 1
ATOM 2459 O O . PRO A 1 307 ? 21.944 -12.393 6.407 1.00 78.81 307 PRO A O 1
ATOM 2462 N N . GLY A 1 308 ? 22.666 -10.915 4.884 1.00 77.31 308 GLY A N 1
ATOM 2463 C CA . GLY A 1 308 ? 23.582 -11.839 4.200 1.00 77.31 308 GLY A CA 1
ATOM 2464 C C . GLY A 1 308 ? 22.934 -12.829 3.221 1.00 77.31 308 GLY A C 1
ATOM 2465 O O . GLY A 1 308 ? 23.659 -13.547 2.527 1.00 77.31 308 GLY A O 1
ATOM 2466 N N . MET A 1 309 ? 21.601 -12.861 3.097 1.00 83.19 309 MET A N 1
ATOM 2467 C CA . MET A 1 309 ? 20.932 -13.669 2.074 1.00 83.19 309 MET A CA 1
ATOM 2468 C C . MET A 1 309 ? 21.188 -13.093 0.672 1.00 83.19 309 MET A C 1
ATOM 2470 O O . MET A 1 309 ? 20.871 -11.941 0.382 1.00 83.19 309 MET A O 1
ATOM 2474 N N . ARG A 1 310 ? 21.758 -13.916 -0.216 1.00 81.88 310 ARG A N 1
ATOM 2475 C CA . ARG A 1 310 ? 22.066 -13.543 -1.606 1.00 81.88 310 ARG A CA 1
ATOM 2476 C C . ARG A 1 310 ? 20.857 -13.776 -2.513 1.00 81.88 310 ARG A C 1
ATOM 2478 O O . ARG A 1 310 ? 20.171 -14.783 -2.374 1.00 81.88 310 ARG A O 1
ATOM 2485 N N . GLU A 1 311 ? 20.646 -12.914 -3.503 1.00 79.50 311 GLU A N 1
ATOM 2486 C CA . GLU A 1 311 ? 19.585 -13.080 -4.523 1.00 79.50 311 GLU A CA 1
ATOM 2487 C C . GLU A 1 311 ? 19.646 -14.428 -5.234 1.00 79.50 311 GLU A C 1
ATOM 2489 O O . GLU A 1 311 ? 18.629 -15.096 -5.380 1.00 79.50 311 GLU A O 1
ATOM 2494 N N . SER A 1 312 ? 20.851 -14.881 -5.578 1.00 83.06 312 SER A N 1
ATOM 2495 C CA . SER A 1 312 ? 21.078 -16.179 -6.216 1.00 83.06 312 SER A CA 1
ATOM 2496 C C . SER A 1 312 ? 20.709 -17.386 -5.347 1.00 83.06 312 SER A C 1
ATOM 2498 O O . SER A 1 312 ? 20.678 -18.502 -5.856 1.00 83.06 312 SER A O 1
ATOM 2500 N N . SER A 1 313 ? 20.443 -17.191 -4.050 1.00 88.25 313 SER A N 1
ATOM 2501 C CA . SER A 1 313 ? 19.976 -18.262 -3.161 1.00 88.25 313 SER A CA 1
ATOM 2502 C C . SER A 1 313 ? 18.453 -18.420 -3.148 1.00 88.25 313 SER A C 1
ATOM 2504 O O . SER A 1 313 ? 17.945 -19.408 -2.620 1.00 88.25 313 SER A O 1
ATOM 2506 N N . LEU A 1 314 ? 17.717 -17.469 -3.730 1.00 92.12 314 LEU A N 1
ATOM 2507 C CA . LEU A 1 314 ? 16.267 -17.539 -3.838 1.00 92.12 314 LEU A CA 1
ATOM 2508 C C . LEU A 1 314 ? 15.856 -18.459 -4.988 1.00 92.12 314 LEU A C 1
ATOM 2510 O O . LEU A 1 314 ? 16.437 -18.441 -6.072 1.00 92.12 314 LEU A O 1
ATOM 2514 N N . LEU A 1 315 ? 14.798 -19.237 -4.762 1.00 94.19 315 LEU A N 1
ATOM 2515 C CA . LEU A 1 315 ? 14.186 -20.023 -5.826 1.00 94.19 315 LEU A CA 1
ATOM 2516 C C . LEU A 1 315 ? 13.590 -19.083 -6.883 1.00 94.19 315 LEU A C 1
ATOM 2518 O O . LEU A 1 315 ? 12.838 -18.174 -6.515 1.00 94.19 315 LEU A O 1
ATOM 2522 N N . PRO A 1 316 ? 13.861 -19.306 -8.180 1.00 95.94 316 PRO A N 1
ATOM 2523 C CA . PRO A 1 316 ? 13.189 -18.560 -9.228 1.00 95.94 316 PRO A CA 1
ATOM 2524 C C . PRO A 1 316 ? 11.701 -18.912 -9.244 1.00 95.94 316 PRO A C 1
ATOM 2526 O O . PRO A 1 316 ? 11.313 -20.049 -8.951 1.00 95.94 316 PRO A O 1
ATOM 2529 N N . ALA A 1 317 ? 10.863 -17.969 -9.666 1.00 96.69 317 ALA A N 1
ATOM 2530 C CA . ALA A 1 317 ? 9.463 -18.260 -9.930 1.00 96.69 317 ALA A CA 1
ATOM 2531 C C . ALA A 1 317 ? 9.343 -19.372 -10.989 1.00 96.69 317 ALA A C 1
ATOM 2533 O O . ALA A 1 317 ? 10.132 -19.477 -11.943 1.00 96.69 317 ALA A O 1
ATOM 2534 N N . SER A 1 318 ? 8.350 -20.245 -10.829 1.00 97.12 318 SER A N 1
ATOM 2535 C CA . SER A 1 318 ? 8.076 -21.266 -11.837 1.00 97.12 318 SER A CA 1
ATOM 2536 C C . SER A 1 318 ? 7.528 -20.609 -13.109 1.00 97.12 318 SER A C 1
ATOM 2538 O O . SER A 1 318 ? 6.963 -19.515 -13.075 1.00 97.12 318 SER A O 1
ATOM 2540 N N . LYS A 1 319 ? 7.661 -21.279 -14.258 1.00 97.44 319 LYS A N 1
ATOM 2541 C CA . LYS A 1 319 ? 7.085 -20.773 -15.517 1.00 97.44 319 LYS A CA 1
ATOM 2542 C C . LYS A 1 319 ? 5.560 -20.620 -15.433 1.00 97.44 319 LYS A C 1
ATOM 2544 O O . LYS A 1 319 ? 5.023 -19.663 -15.976 1.00 97.44 319 LYS A O 1
ATOM 2549 N N . ALA A 1 320 ? 4.888 -21.528 -14.722 1.00 97.56 320 ALA A N 1
ATOM 2550 C CA . ALA A 1 320 ? 3.444 -21.463 -14.505 1.00 97.56 320 ALA A CA 1
ATOM 2551 C C . ALA A 1 320 ? 3.051 -20.229 -13.680 1.00 97.56 320 ALA A C 1
ATOM 2553 O O . ALA A 1 320 ? 2.108 -19.526 -14.031 1.00 97.56 320 ALA A O 1
ATOM 2554 N N . ILE A 1 321 ? 3.817 -19.924 -12.627 1.00 97.44 321 ILE A N 1
ATOM 2555 C CA . ILE A 1 321 ? 3.604 -18.728 -11.807 1.00 97.44 321 ILE A CA 1
ATOM 2556 C C . ILE A 1 321 ? 3.875 -17.451 -12.609 1.00 97.44 321 ILE A C 1
ATOM 2558 O O . ILE A 1 321 ? 3.089 -16.514 -12.512 1.00 97.44 321 ILE A O 1
ATOM 2562 N N . LEU A 1 322 ? 4.908 -17.422 -13.459 1.00 97.44 322 LEU A N 1
ATOM 2563 C CA . LEU A 1 322 ? 5.140 -16.295 -14.370 1.00 97.44 322 LEU A CA 1
ATOM 2564 C C . LEU A 1 322 ? 3.955 -16.074 -15.318 1.00 97.44 322 LEU A C 1
ATOM 2566 O O . LEU A 1 322 ? 3.482 -14.949 -15.455 1.00 97.44 322 LEU A O 1
ATOM 2570 N N . GLN A 1 323 ? 3.452 -17.138 -15.945 1.00 96.75 323 GLN A N 1
ATOM 2571 C CA . GLN A 1 323 ? 2.307 -17.045 -16.851 1.00 96.75 323 GLN A CA 1
ATOM 2572 C C . GLN A 1 323 ? 1.049 -16.542 -16.131 1.00 96.75 323 GLN A C 1
ATOM 2574 O O . GLN A 1 323 ? 0.346 -15.687 -16.664 1.00 96.75 323 GLN A O 1
ATOM 2579 N N . ALA A 1 324 ? 0.786 -17.034 -14.916 1.00 96.75 324 ALA A N 1
ATOM 2580 C CA . ALA A 1 324 ? -0.315 -16.550 -14.089 1.00 96.75 324 ALA A CA 1
ATOM 2581 C C . ALA A 1 324 ? -0.121 -15.078 -13.684 1.00 96.75 324 ALA A C 1
ATOM 2583 O O . ALA A 1 324 ? -1.062 -14.294 -13.754 1.00 96.75 324 ALA A O 1
ATOM 2584 N N . GLY A 1 325 ? 1.103 -14.687 -13.314 1.00 95.38 325 GLY A N 1
ATOM 2585 C CA . GLY A 1 325 ? 1.463 -13.316 -12.952 1.00 95.38 325 GLY A CA 1
ATOM 2586 C C . GLY A 1 325 ? 1.228 -12.315 -14.077 1.00 95.38 325 GLY A C 1
ATOM 2587 O O . GLY A 1 325 ? 0.702 -11.236 -13.824 1.00 95.38 325 GLY A O 1
ATOM 2588 N N . LEU A 1 326 ? 1.540 -12.696 -15.315 1.00 95.44 326 LEU A N 1
ATOM 2589 C CA . LEU A 1 326 ? 1.395 -11.844 -16.497 1.00 95.44 326 LEU A CA 1
ATOM 2590 C C . LEU A 1 326 ? -0.030 -11.799 -17.071 1.00 95.44 326 LEU A C 1
ATOM 2592 O O . LEU A 1 326 ? -0.254 -11.127 -18.085 1.00 95.44 326 LEU A O 1
ATOM 2596 N N . LEU A 1 327 ? -0.999 -12.486 -16.458 1.00 94.56 327 LEU A N 1
ATOM 2597 C CA . LEU A 1 327 ? -2.382 -12.481 -16.925 1.00 94.56 327 LEU A CA 1
ATOM 2598 C C . LEU A 1 327 ? -2.964 -11.058 -16.881 1.00 94.56 327 LEU A C 1
ATOM 2600 O O . LEU A 1 327 ? -3.066 -10.441 -15.822 1.00 94.56 327 LEU A O 1
ATOM 2604 N N . GLY A 1 328 ? -3.357 -10.543 -18.048 1.00 88.25 328 GLY A N 1
ATOM 2605 C CA . GLY A 1 328 ? -3.891 -9.184 -18.189 1.00 88.25 328 GLY A CA 1
ATOM 2606 C C . GLY A 1 328 ? -2.843 -8.069 -18.069 1.00 88.25 328 GLY A C 1
ATOM 2607 O O . GLY A 1 328 ? -3.224 -6.908 -17.926 1.00 88.25 328 GLY A O 1
ATOM 2608 N N . SER A 1 329 ? -1.547 -8.401 -18.116 1.00 92.00 329 SER A N 1
ATOM 2609 C CA . SER A 1 329 ? -0.470 -7.406 -18.136 1.00 92.00 329 SER A CA 1
ATOM 2610 C C . SER A 1 329 ? -0.461 -6.596 -19.439 1.00 92.00 329 SER A C 1
ATOM 2612 O O . SER A 1 329 ? -0.824 -7.086 -20.509 1.00 92.00 329 SER A O 1
ATOM 2614 N N . ASN A 1 330 ? -0.023 -5.342 -19.350 1.00 89.19 330 ASN A N 1
ATOM 2615 C CA . ASN A 1 330 ? 0.325 -4.493 -20.480 1.00 89.19 330 ASN A CA 1
ATOM 2616 C C . ASN A 1 330 ? 1.824 -4.667 -20.794 1.00 89.19 330 ASN A C 1
ATOM 2618 O O . ASN A 1 330 ? 2.654 -4.156 -20.034 1.00 89.19 330 ASN A O 1
ATOM 2622 N N . PRO A 1 331 ? 2.204 -5.314 -21.916 1.00 87.94 331 PRO A N 1
ATOM 2623 C CA . PRO A 1 331 ? 3.606 -5.592 -22.229 1.00 87.94 331 PRO A CA 1
ATOM 2624 C C . PRO A 1 331 ? 4.483 -4.348 -22.385 1.00 87.94 331 PRO A C 1
ATOM 2626 O O . PRO A 1 331 ? 5.694 -4.426 -22.198 1.00 87.94 331 PRO A O 1
ATOM 2629 N N . LYS A 1 332 ? 3.891 -3.199 -22.743 1.00 85.38 332 LYS A N 1
ATOM 2630 C CA . LYS A 1 332 ? 4.635 -1.942 -22.911 1.00 85.38 332 LYS A CA 1
ATOM 2631 C C . LYS A 1 332 ? 5.074 -1.330 -21.581 1.00 85.38 332 LYS A C 1
ATOM 2633 O O . LYS A 1 332 ? 6.050 -0.594 -21.580 1.00 85.38 332 LYS A O 1
ATOM 2638 N N . GLY A 1 333 ? 4.370 -1.641 -20.492 1.00 84.44 333 GLY A N 1
ATOM 2639 C CA . GLY A 1 333 ? 4.676 -1.171 -19.139 1.00 84.44 333 GLY A CA 1
ATOM 2640 C C . GLY A 1 333 ? 5.360 -2.228 -18.272 1.00 84.44 333 GLY A C 1
ATOM 2641 O O . GLY A 1 333 ? 5.203 -2.197 -17.059 1.00 84.44 333 GLY A O 1
ATOM 2642 N N . LEU A 1 334 ? 6.002 -3.237 -18.874 1.00 89.19 334 LEU A N 1
ATOM 2643 C CA . LEU A 1 334 ? 6.790 -4.224 -18.134 1.00 89.19 334 LEU A CA 1
ATOM 2644 C C . LEU A 1 334 ? 8.236 -3.746 -17.996 1.00 89.19 334 LEU A C 1
ATOM 2646 O O . LEU A 1 334 ? 8.868 -3.408 -19.005 1.00 89.19 334 LEU A O 1
ATOM 2650 N N . PHE A 1 335 ? 8.783 -3.833 -16.782 1.00 90.12 335 PHE A N 1
ATOM 2651 C CA . PHE A 1 335 ? 10.211 -3.664 -16.550 1.00 90.12 335 PHE A CA 1
ATOM 2652 C C . PHE A 1 335 ? 11.051 -4.585 -17.440 1.00 90.12 335 PHE A C 1
ATOM 2654 O O . PHE A 1 335 ? 10.711 -5.749 -17.699 1.00 90.12 335 PHE A O 1
ATOM 2661 N N . LYS A 1 336 ? 12.205 -4.070 -17.872 1.00 91.56 336 LYS A N 1
ATOM 2662 C CA . LYS A 1 336 ? 13.198 -4.811 -18.654 1.00 91.56 336 LYS A CA 1
ATOM 2663 C C . LYS A 1 336 ? 14.395 -5.159 -17.765 1.00 91.56 336 LYS A C 1
ATOM 2665 O O . LYS A 1 336 ? 15.324 -4.355 -17.675 1.00 91.56 336 LYS A O 1
ATOM 2670 N N . PRO A 1 337 ? 14.395 -6.340 -17.120 1.00 91.56 337 PRO A N 1
ATOM 2671 C CA . PRO A 1 337 ? 15.505 -6.765 -16.280 1.00 91.56 337 PRO A CA 1
ATOM 2672 C C . PRO A 1 337 ? 16.793 -6.908 -17.090 1.00 91.56 337 PRO A C 1
ATOM 2674 O O . PRO A 1 337 ? 16.790 -7.468 -18.192 1.00 91.56 337 PRO A O 1
ATOM 2677 N N . ARG A 1 338 ? 17.888 -6.403 -16.519 1.00 88.50 338 ARG A N 1
ATOM 2678 C CA . ARG A 1 338 ? 19.235 -6.430 -17.104 1.00 88.50 338 ARG A CA 1
ATOM 2679 C C . ARG A 1 338 ? 19.775 -7.843 -17.152 1.00 88.50 338 ARG A C 1
ATOM 2681 O O . ARG A 1 338 ? 19.485 -8.629 -16.220 1.00 88.50 338 ARG A O 1
#

Sequence (338 aa):
APKAKAAVAQKAAKASPQLRWLASQLGELEAQRDSGPPWLIDPHWWHIAQLQELQKHLESGTLTDLPQELREGVEFYASQFAGGQSASEEEFYDDREMYQEVLKSLRAEAAPEGPYQRAKKSLKQGDKHTSAWTRGEEAILRKLSTPAKIQGFLDSLHYDGSDHYWSVRATLRSGSAHCMGGAILASYCLHQNGYGPPRVVGFDAKNDDTHAVAVYQVNGYWGAIGKSNFTLIRARDPVYRSLRELMMSYFDFYFNTKREKSMMGYTRPFNLERTGQDWKFAEGPIEDVLKDFDDVKKTPWIPVRPPGMRESSLLPASKAILQAGLLGSNPKGLFKPR

Foldseek 3Di:
DVVVVVVVVVVLVPDDPQLVLLVVLLVLLVVCLVPHDVVSVVLSVLVNVLSVVVNVCCVVVVDVDDDPQLSVVSVVLSVCRPDPHHDDPVLRDSCPVSSCLVVVVVVVVVDDDDPDDDDDDDDDDDDDDCLDDDPLLVVQLVQLQDLVSLQVQLVQAAEDLDPFADALVQCVVNSYDHWRNSLLVSLVSCVVNPQDFSWKKKWDWDLFDIHMWTWGADPQFIWTATHHLFPQQGTGDRPHNDPLSRVVSCQCLQAALVQQRITFFMWDIDGLVVLPSCSHRPNGGCVVSCVLVVPCSNTNTDGNDPPPDDSVVDDGHDPVSSVNRNVSGDPSNGRDGD